Protein AF-A0A179F8T3-F1 (afdb_monomer_lite)

Structure (mmCIF, N/CA/C/O backbone):
data_AF-A0A179F8T3-F1
#
_entry.id   AF-A0A179F8T3-F1
#
loop_
_atom_site.group_PDB
_atom_site.id
_atom_site.type_symbol
_atom_site.label_atom_id
_atom_site.label_alt_id
_atom_site.label_comp_id
_atom_site.label_asym_id
_atom_site.label_entity_id
_atom_site.label_seq_id
_atom_site.pdbx_PDB_ins_code
_atom_site.Cartn_x
_atom_site.Cartn_y
_atom_site.Cartn_z
_atom_site.occupancy
_atom_site.B_iso_or_equiv
_atom_site.auth_seq_id
_atom_site.auth_comp_id
_atom_site.auth_asym_id
_atom_site.auth_atom_id
_atom_site.pdbx_PDB_model_num
ATOM 1 N N . MET A 1 1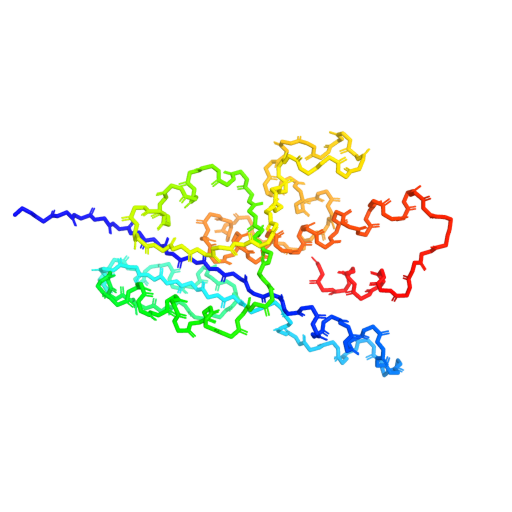 ? -21.066 13.357 27.741 1.00 30.06 1 MET A N 1
ATOM 2 C CA . MET A 1 1 ? -20.947 13.983 26.406 1.00 30.06 1 MET A CA 1
ATOM 3 C C . MET A 1 1 ? -20.226 13.002 25.497 1.00 30.06 1 MET A C 1
ATOM 5 O O . MET A 1 1 ? -19.051 12.744 25.713 1.00 30.06 1 MET A O 1
ATOM 9 N N . GLY A 1 2 ? -20.961 12.339 24.602 1.00 34.72 2 GLY A N 1
ATOM 10 C CA . GLY A 1 2 ? -20.432 11.270 23.755 1.00 34.72 2 GLY A CA 1
ATOM 11 C C . GLY A 1 2 ? -19.839 11.834 22.471 1.00 34.72 2 GLY A C 1
ATOM 12 O O . GLY A 1 2 ? -20.572 12.352 21.635 1.00 34.72 2 GLY A O 1
ATOM 13 N N . CYS A 1 3 ? -18.523 11.726 22.309 1.00 32.91 3 CYS A N 1
ATOM 14 C CA . CYS A 1 3 ? -17.880 11.968 21.025 1.00 32.91 3 CYS A CA 1
ATOM 15 C C . CYS A 1 3 ? -18.249 10.827 20.063 1.00 32.91 3 CYS A C 1
ATOM 17 O O . CYS A 1 3 ? -17.704 9.730 20.167 1.00 32.91 3 CYS A O 1
ATOM 19 N N . GLN A 1 4 ? -19.185 11.073 19.146 1.00 34.62 4 GLN A N 1
ATOM 20 C CA . GLN A 1 4 ? -19.446 10.208 17.994 1.00 34.62 4 GLN A CA 1
ATOM 21 C C . GLN A 1 4 ? -18.363 10.455 16.932 1.00 34.62 4 GLN A C 1
ATOM 23 O O . GLN A 1 4 ? -18.548 11.266 16.031 1.00 34.62 4 GLN A O 1
ATOM 28 N N . TYR A 1 5 ? -17.215 9.783 17.040 1.00 40.84 5 TYR A N 1
ATOM 29 C CA . TYR A 1 5 ? -16.259 9.702 15.932 1.00 40.84 5 TYR A CA 1
ATOM 30 C C . TYR A 1 5 ? -16.460 8.369 15.207 1.00 40.84 5 TYR A C 1
ATOM 32 O O . TYR A 1 5 ? -15.979 7.327 15.646 1.00 40.84 5 TYR A O 1
ATOM 40 N N . ASN A 1 6 ? -17.191 8.402 14.091 1.00 57.03 6 ASN A N 1
ATOM 41 C CA . ASN A 1 6 ? -17.275 7.277 13.162 1.00 57.03 6 ASN A CA 1
ATOM 42 C C . ASN A 1 6 ? -15.988 7.257 12.326 1.00 57.03 6 ASN A C 1
ATOM 44 O O . ASN A 1 6 ? -15.912 7.915 11.292 1.00 57.03 6 ASN A O 1
ATOM 48 N N . SER A 1 7 ? -14.970 6.535 12.789 1.00 69.62 7 SER A N 1
ATOM 49 C CA . SER A 1 7 ? -13.650 6.528 12.149 1.00 69.62 7 SER A CA 1
ATOM 50 C C . SER A 1 7 ? -13.269 5.126 11.687 1.00 69.62 7 SER A C 1
ATOM 52 O O . SER A 1 7 ? -13.476 4.143 12.398 1.00 69.62 7 SER A O 1
ATOM 54 N N . THR A 1 8 ? -12.668 5.031 10.506 1.00 78.62 8 THR A N 1
ATOM 55 C CA . THR A 1 8 ? -12.013 3.808 10.033 1.00 78.62 8 THR A CA 1
ATOM 56 C C . THR A 1 8 ? -10.506 3.969 10.153 1.00 78.62 8 THR A C 1
ATOM 58 O O . THR A 1 8 ? -9.970 5.007 9.766 1.00 78.62 8 THR A O 1
ATOM 61 N N . LEU A 1 9 ? -9.815 2.944 10.642 1.00 85.31 9 LEU A N 1
ATOM 62 C CA . LEU A 1 9 ? -8.361 2.846 10.549 1.00 85.31 9 LEU A CA 1
ATOM 63 C C . LEU A 1 9 ? -8.028 1.655 9.668 1.00 85.31 9 LEU A C 1
ATOM 65 O O . LEU A 1 9 ? -8.569 0.571 9.859 1.00 85.31 9 LEU A O 1
ATOM 69 N N . ALA A 1 10 ? -7.133 1.836 8.713 1.00 87.88 10 ALA A N 1
ATOM 70 C CA . ALA A 1 10 ? -6.711 0.749 7.857 1.00 87.88 10 ALA A CA 1
ATOM 71 C C . ALA A 1 10 ? -5.229 0.862 7.539 1.00 87.88 10 ALA A C 1
ATOM 73 O O . ALA A 1 10 ? -4.658 1.950 7.586 1.00 87.88 10 ALA A O 1
ATOM 74 N N . TYR A 1 11 ? -4.624 -0.278 7.245 1.00 89.81 11 TYR A N 1
ATOM 75 C CA . TYR A 1 11 ? -3.231 -0.372 6.845 1.00 89.81 11 TYR A CA 1
ATOM 76 C C . TYR A 1 11 ? -3.050 -1.573 5.926 1.00 89.81 11 TYR A C 1
ATOM 78 O O . TYR A 1 11 ? -3.828 -2.534 5.959 1.00 89.81 11 TYR A O 1
ATOM 86 N N . SER A 1 12 ? -1.981 -1.506 5.148 1.00 93.06 12 SER A N 1
ATOM 87 C CA . SER A 1 12 ? -1.492 -2.601 4.328 1.00 93.06 12 SER A CA 1
ATOM 88 C C . SER A 1 12 ? -0.023 -2.822 4.650 1.00 93.06 12 SER A C 1
ATOM 90 O O . SER A 1 12 ? 0.701 -1.863 4.913 1.00 93.06 12 SER A O 1
ATOM 92 N N . VAL A 1 13 ? 0.399 -4.082 4.682 1.00 92.00 13 VAL A N 1
ATOM 93 C CA . VAL A 1 13 ? 1.775 -4.482 4.974 1.00 92.00 13 VAL A CA 1
ATOM 94 C C . VAL A 1 13 ? 2.297 -5.294 3.806 1.00 92.00 13 VAL A C 1
ATOM 96 O O . VAL A 1 13 ? 1.644 -6.238 3.372 1.00 92.00 13 VAL A O 1
ATOM 99 N N . LEU A 1 14 ? 3.489 -4.936 3.351 1.00 92.44 14 LEU A N 1
ATOM 100 C CA . LEU A 1 14 ? 4.282 -5.696 2.402 1.00 92.44 14 LEU A CA 1
ATOM 101 C C . LEU A 1 14 ? 5.626 -5.976 3.066 1.00 92.44 14 LEU A C 1
ATOM 103 O O . LEU A 1 14 ? 6.321 -5.038 3.458 1.00 92.44 14 LEU A O 1
ATOM 107 N N . ARG A 1 15 ? 5.976 -7.249 3.255 1.00 90.88 15 ARG A N 1
ATOM 108 C CA . ARG A 1 15 ? 7.284 -7.606 3.810 1.00 90.88 15 ARG A CA 1
ATOM 109 C C . ARG A 1 15 ? 8.279 -7.708 2.668 1.00 90.88 15 ARG A C 1
ATOM 111 O O . ARG A 1 15 ? 8.068 -8.455 1.720 1.00 90.88 15 ARG A O 1
ATOM 118 N N . THR A 1 16 ? 9.392 -6.995 2.783 1.00 89.81 16 THR A N 1
ATOM 119 C CA . THR A 1 16 ? 10.461 -7.037 1.777 1.00 89.81 16 THR A CA 1
ATOM 120 C C . THR A 1 16 ? 11.094 -8.420 1.656 1.00 89.81 16 THR A C 1
ATOM 122 O O . THR A 1 16 ? 11.557 -8.761 0.576 1.00 89.81 16 THR A O 1
ATOM 125 N N . GLN A 1 17 ? 11.056 -9.240 2.714 1.00 88.69 17 GLN A N 1
ATOM 126 C CA . GLN A 1 17 ? 11.467 -10.643 2.633 1.00 88.69 17 GLN A CA 1
ATOM 127 C C . GLN A 1 17 ? 10.587 -11.436 1.662 1.00 88.69 17 GLN A C 1
ATOM 129 O O . GLN A 1 17 ? 11.120 -12.179 0.853 1.00 88.69 17 GLN A O 1
ATOM 134 N N . ASP A 1 18 ? 9.265 -11.226 1.673 1.00 88.56 18 ASP A N 1
ATOM 135 C CA . ASP A 1 18 ? 8.368 -11.931 0.751 1.00 88.56 18 ASP A CA 1
ATOM 136 C C . ASP A 1 18 ? 8.651 -11.521 -0.708 1.00 88.56 18 ASP A C 1
ATOM 138 O O . ASP A 1 18 ? 8.608 -12.362 -1.602 1.00 88.56 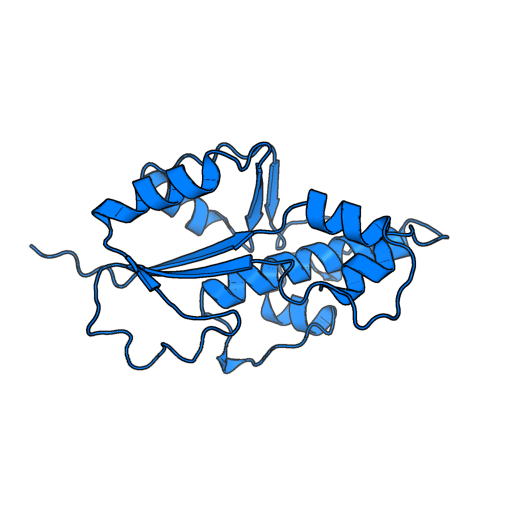18 ASP A O 1
ATOM 142 N N . LEU A 1 19 ? 8.997 -10.246 -0.951 1.00 87.94 19 LEU A N 1
ATOM 143 C CA . LEU A 1 19 ? 9.448 -9.773 -2.269 1.00 87.94 19 LEU A CA 1
ATOM 144 C C . LEU A 1 19 ? 10.783 -10.405 -2.668 1.00 87.94 19 LEU A C 1
ATOM 146 O O . LEU A 1 19 ? 10.940 -10.862 -3.797 1.00 87.94 19 LEU A O 1
ATOM 150 N N . HIS A 1 20 ? 11.744 -10.423 -1.742 1.00 88.69 20 HIS A N 1
ATOM 151 C CA . HIS A 1 20 ? 13.061 -11.004 -1.963 1.00 88.69 20 HIS A CA 1
ATOM 152 C C . HIS A 1 20 ? 12.946 -12.484 -2.327 1.00 88.69 20 HIS A C 1
ATOM 154 O O . HIS A 1 20 ? 13.511 -12.901 -3.334 1.00 88.69 20 HIS A O 1
ATOM 160 N N . ASP A 1 21 ? 12.165 -13.249 -1.568 1.00 87.69 21 ASP A N 1
ATOM 161 C CA . ASP A 1 21 ? 11.947 -14.672 -1.810 1.00 87.69 21 ASP A CA 1
ATOM 162 C C . ASP A 1 21 ? 11.334 -14.909 -3.198 1.00 87.69 21 ASP A C 1
ATOM 164 O O . ASP A 1 21 ? 11.769 -15.813 -3.909 1.00 87.69 21 ASP A O 1
ATOM 168 N N . GLN A 1 22 ? 10.380 -14.074 -3.633 1.00 85.06 22 GLN A N 1
ATOM 169 C CA . GLN A 1 22 ? 9.801 -14.180 -4.979 1.00 85.06 22 GLN A CA 1
ATOM 170 C C . GLN A 1 22 ? 10.796 -13.836 -6.092 1.00 85.06 22 GLN A C 1
ATOM 172 O O . GLN A 1 22 ? 10.799 -14.500 -7.121 1.00 85.06 22 GLN A O 1
ATOM 177 N N . CYS A 1 23 ? 11.686 -12.864 -5.879 1.00 85.00 23 CYS A N 1
ATOM 178 C CA . CYS A 1 23 ? 12.726 -12.523 -6.857 1.00 85.00 23 CYS A CA 1
ATOM 179 C C . CYS A 1 23 ? 13.792 -13.622 -7.020 1.00 85.00 23 CYS A C 1
ATOM 181 O O . CYS A 1 23 ? 14.489 -13.639 -8.029 1.00 85.00 23 CYS A O 1
ATOM 183 N N . HIS A 1 24 ? 13.947 -14.507 -6.029 1.00 83.19 2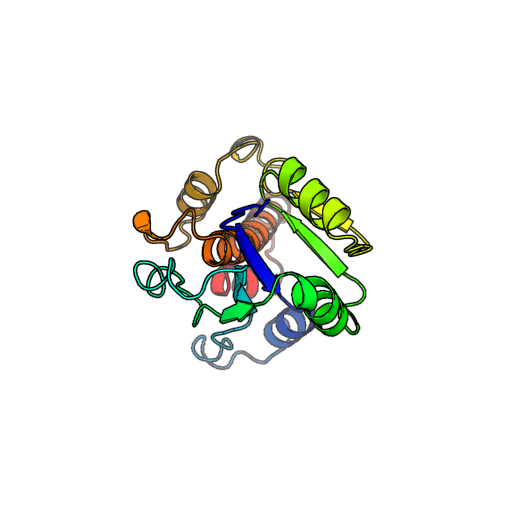4 HIS A N 1
ATOM 184 C CA . HIS A 1 24 ? 14.980 -15.553 -6.006 1.00 83.19 24 HIS A CA 1
ATOM 185 C C . HIS A 1 24 ? 14.406 -16.975 -6.077 1.00 83.19 24 HIS A C 1
ATOM 187 O O . HIS A 1 24 ? 15.160 -17.949 -6.022 1.00 83.19 24 HIS A O 1
ATOM 193 N N . SER A 1 25 ? 13.085 -17.116 -6.202 1.00 72.56 25 SER A N 1
ATOM 194 C CA . SER A 1 25 ? 12.454 -18.409 -6.451 1.00 72.56 25 SER A CA 1
ATOM 195 C C . SER A 1 25 ? 12.662 -18.794 -7.921 1.00 72.56 25 SER A C 1
ATOM 197 O O . SER A 1 25 ? 12.563 -17.929 -8.792 1.00 72.56 25 SER A O 1
ATOM 199 N N . PRO A 1 26 ? 12.972 -20.067 -8.232 1.00 58.84 26 PRO A N 1
ATOM 200 C CA . PRO A 1 26 ? 13.054 -20.511 -9.618 1.00 58.84 26 PRO A CA 1
ATOM 201 C C . PRO A 1 26 ? 11.707 -20.257 -10.315 1.00 58.84 26 PRO A C 1
ATOM 203 O O . PRO A 1 26 ? 10.676 -20.361 -9.645 1.00 58.84 26 PRO A O 1
ATOM 206 N N . PRO A 1 27 ? 11.693 -19.938 -11.624 1.00 52.31 27 PRO A N 1
ATOM 207 C CA . PRO A 1 27 ? 10.464 -19.719 -12.377 1.00 52.31 27 PRO A CA 1
ATOM 208 C C . PRO A 1 27 ? 9.693 -21.041 -12.484 1.00 52.31 27 PRO A C 1
ATOM 210 O O . PRO A 1 27 ? 9.839 -21.797 -13.439 1.00 52.31 27 PRO A O 1
ATOM 213 N N . SER A 1 28 ? 8.922 -21.352 -11.448 1.00 52.00 28 SER A N 1
ATOM 214 C CA . SER A 1 28 ? 7.667 -22.077 -11.587 1.00 52.00 28 SER A CA 1
ATOM 215 C C . SER A 1 28 ? 6.695 -21.110 -12.255 1.00 52.00 28 SER A C 1
ATOM 217 O O . SER A 1 28 ? 6.803 -19.900 -12.034 1.00 52.00 28 SER A O 1
ATOM 219 N N . ASP A 1 29 ? 5.832 -21.617 -13.128 1.00 50.47 29 ASP A N 1
ATOM 220 C CA . ASP A 1 29 ? 4.915 -20.826 -13.946 1.00 50.47 29 ASP A CA 1
ATOM 221 C C . ASP A 1 29 ? 4.261 -19.681 -13.147 1.00 50.47 29 ASP A C 1
ATOM 223 O O . ASP A 1 29 ? 3.993 -19.809 -11.952 1.00 50.47 29 ASP A O 1
ATOM 227 N N . ALA A 1 30 ? 3.999 -18.550 -13.812 1.00 49.72 30 ALA A N 1
ATOM 228 C CA . ALA A 1 30 ? 3.495 -17.288 -13.242 1.00 49.72 30 ALA A CA 1
ATOM 229 C C . ALA A 1 30 ? 2.198 -17.387 -12.391 1.00 49.72 30 ALA A C 1
ATOM 231 O O . ALA A 1 30 ? 1.699 -16.376 -11.900 1.00 49.72 30 ALA A O 1
ATOM 232 N N . GLU A 1 31 ? 1.658 -18.590 -12.202 1.00 51.12 31 GLU A N 1
ATOM 233 C CA . GLU A 1 31 ? 0.540 -18.938 -11.329 1.00 51.12 31 GLU A CA 1
ATOM 234 C C . GLU A 1 31 ? 0.925 -19.087 -9.837 1.00 51.12 31 GLU A C 1
ATOM 236 O O . GLU A 1 31 ? 0.035 -19.051 -8.989 1.00 51.12 31 GLU A O 1
ATOM 241 N N . ASP A 1 32 ? 2.217 -19.182 -9.485 1.00 51.00 32 ASP A N 1
ATOM 242 C CA . ASP A 1 32 ? 2.681 -19.404 -8.096 1.00 51.00 32 ASP A CA 1
ATOM 243 C C . ASP A 1 32 ? 2.989 -18.124 -7.289 1.00 51.00 32 ASP A C 1
ATOM 245 O O . ASP A 1 32 ? 3.492 -18.184 -6.156 1.00 51.00 32 ASP A O 1
ATOM 249 N N . LEU A 1 33 ? 2.677 -16.936 -7.819 1.00 56.44 33 LEU A N 1
ATOM 250 C CA . LEU A 1 33 ? 2.743 -15.712 -7.018 1.00 56.44 33 LEU A CA 1
ATOM 251 C C . LEU A 1 33 ? 1.783 -15.856 -5.837 1.00 56.44 33 LEU A C 1
ATOM 253 O O . LEU A 1 33 ? 0.576 -16.000 -6.022 1.00 56.44 33 LEU A O 1
ATOM 257 N N . LYS A 1 34 ? 2.310 -15.809 -4.603 1.00 57.31 34 LYS A N 1
ATOM 258 C CA . LYS A 1 34 ? 1.475 -15.892 -3.395 1.00 57.31 34 LYS A CA 1
ATOM 259 C C . LYS A 1 34 ? 0.378 -14.821 -3.493 1.00 57.31 34 LYS A C 1
ATOM 261 O O . LYS A 1 34 ? 0.724 -13.638 -3.417 1.00 57.31 34 LYS A O 1
ATOM 266 N N . PRO A 1 35 ? -0.915 -15.192 -3.580 1.00 55.31 35 PRO A N 1
ATOM 267 C CA . PRO A 1 35 ? -2.001 -14.263 -3.914 1.00 55.31 35 PRO A CA 1
ATOM 268 C C . PRO A 1 35 ? -2.289 -13.182 -2.853 1.00 55.31 35 PRO A C 1
ATOM 270 O O . PRO A 1 35 ? -3.232 -12.417 -2.998 1.00 55.31 35 PRO A O 1
ATOM 273 N N . ASP A 1 36 ? -1.466 -13.068 -1.806 1.00 69.62 36 ASP A N 1
ATOM 274 C CA . ASP A 1 36 ? -1.681 -12.197 -0.649 1.00 69.62 36 ASP A CA 1
ATOM 275 C C . ASP A 1 36 ? -0.374 -11.558 -0.128 1.00 69.62 36 ASP A C 1
ATOM 277 O O . ASP A 1 36 ? -0.208 -11.361 1.081 1.00 69.62 36 ASP A O 1
ATOM 281 N N . ILE A 1 37 ? 0.592 -11.252 -1.007 1.00 88.19 37 ILE A N 1
ATOM 282 C CA . ILE A 1 37 ? 1.868 -10.651 -0.567 1.00 88.19 37 ILE A CA 1
ATOM 283 C C . ILE A 1 37 ? 1.671 -9.277 0.103 1.00 88.19 37 ILE A C 1
ATOM 285 O O . ILE A 1 37 ? 2.347 -8.953 1.081 1.00 88.19 37 ILE A O 1
ATOM 289 N N . ILE A 1 38 ? 0.692 -8.493 -0.366 1.00 92.25 38 ILE A N 1
ATOM 290 C CA . ILE A 1 38 ? 0.228 -7.287 0.323 1.00 92.25 38 ILE A CA 1
ATOM 291 C C . ILE A 1 38 ? -0.935 -7.665 1.240 1.00 92.25 38 ILE A C 1
ATOM 293 O O . ILE A 1 38 ? -2.063 -7.895 0.803 1.00 92.25 38 ILE A O 1
ATOM 297 N N . GLN A 1 39 ? -0.684 -7.652 2.546 1.00 91.81 39 GLN A N 1
ATOM 298 C CA . GLN A 1 39 ? -1.696 -7.955 3.548 1.00 91.81 39 GLN A CA 1
ATOM 299 C C . GLN A 1 39 ? -2.412 -6.696 4.014 1.00 91.81 39 GLN A C 1
ATOM 301 O O . GLN A 1 39 ? -1.830 -5.851 4.695 1.00 91.81 39 GLN A O 1
ATOM 306 N N . SER A 1 40 ? -3.710 -6.612 3.735 1.00 92.50 40 SER A N 1
ATOM 307 C CA . SER A 1 40 ? -4.529 -5.459 4.110 1.00 92.50 40 SER A CA 1
ATOM 308 C C . SER A 1 40 ? -5.479 -5.753 5.261 1.00 92.50 40 SER A C 1
ATOM 310 O O . SER A 1 40 ? -5.999 -6.861 5.452 1.00 92.50 40 SER A O 1
ATOM 312 N N . ARG A 1 41 ? -5.707 -4.726 6.077 1.00 90.25 41 ARG A N 1
ATOM 313 C CA . ARG A 1 41 ? -6.599 -4.774 7.233 1.00 90.25 41 ARG A CA 1
ATOM 314 C C . ARG A 1 41 ? -7.409 -3.490 7.289 1.00 90.25 41 ARG A C 1
ATOM 316 O O . ARG A 1 41 ? -6.855 -2.396 7.270 1.00 90.25 41 ARG A O 1
ATOM 323 N N . HIS A 1 42 ? -8.723 -3.645 7.405 1.00 88.81 42 HIS A N 1
ATOM 324 C CA . HIS A 1 42 ? -9.666 -2.543 7.548 1.00 88.81 42 HIS A CA 1
ATOM 325 C C . HIS A 1 42 ? -10.379 -2.654 8.896 1.00 88.81 42 HIS A C 1
ATOM 327 O O . HIS A 1 42 ? -11.056 -3.650 9.169 1.00 88.81 42 HIS A O 1
ATOM 333 N N . TRP A 1 43 ? -10.186 -1.666 9.767 1.00 86.94 43 TRP A N 1
ATOM 334 C CA . TRP A 1 43 ? -10.776 -1.629 11.098 1.00 86.94 43 TRP A CA 1
ATOM 335 C C . TRP A 1 43 ? -11.833 -0.541 11.219 1.00 86.94 43 TRP A C 1
ATOM 337 O O . TRP A 1 43 ? -11.592 0.633 10.939 1.00 86.94 43 TRP A O 1
ATOM 347 N N . LEU A 1 44 ? -12.993 -0.957 11.709 1.00 83.56 44 LEU A N 1
ATOM 348 C CA . LEU A 1 44 ? -14.128 -0.103 12.018 1.00 83.56 44 LEU A CA 1
ATOM 349 C C . LEU A 1 44 ? -14.038 0.271 13.496 1.00 83.56 44 LEU A C 1
ATOM 351 O O . LEU A 1 44 ? -14.080 -0.612 14.358 1.00 83.56 44 LEU A O 1
ATOM 355 N N . VAL A 1 45 ? -13.863 1.556 13.803 1.00 78.62 45 VAL A N 1
ATOM 356 C CA . VAL A 1 45 ? -13.671 2.006 15.183 1.00 78.62 45 VAL A CA 1
ATOM 357 C C . VAL A 1 45 ? -15.009 2.455 15.777 1.00 78.62 45 VAL A C 1
ATOM 359 O O . VAL A 1 45 ? -15.724 3.269 15.201 1.00 78.62 45 VAL A O 1
ATOM 362 N N . GLN A 1 46 ? -15.320 1.937 16.970 1.00 67.44 46 GLN A N 1
ATOM 363 C CA . GLN A 1 46 ? -16.355 2.423 17.900 1.00 67.44 46 GLN A CA 1
ATOM 364 C C . GLN A 1 46 ? -17.852 2.163 17.618 1.00 67.44 46 GLN A C 1
ATOM 366 O O . GLN A 1 46 ? -18.623 2.349 18.559 1.00 67.44 46 GLN A O 1
ATOM 371 N N . ASN A 1 47 ? -18.312 1.689 16.449 1.00 57.78 47 ASN A N 1
ATOM 372 C CA . ASN A 1 47 ? -19.755 1.422 16.273 1.00 57.78 47 ASN A CA 1
ATOM 373 C C . ASN A 1 47 ? -20.101 0.204 15.394 1.00 57.78 47 ASN A C 1
ATOM 375 O O . ASN A 1 47 ? -19.989 0.252 14.172 1.00 57.78 47 ASN A O 1
ATOM 379 N N . ASN A 1 48 ? -20.608 -0.867 16.019 1.00 53.56 48 ASN A N 1
ATOM 380 C CA . ASN A 1 48 ? -21.062 -2.087 15.335 1.00 53.56 48 ASN A CA 1
ATOM 381 C C . ASN A 1 48 ? -22.379 -1.903 14.555 1.00 53.56 48 ASN A C 1
ATOM 383 O O . ASN A 1 48 ? -22.678 -2.718 13.690 1.00 53.56 48 ASN A O 1
ATOM 387 N N . GLN A 1 49 ? -23.180 -0.872 14.856 1.00 52.94 49 GLN A N 1
ATOM 388 C CA . GLN A 1 49 ? -24.507 -0.682 14.249 1.00 52.94 49 GLN A CA 1
ATOM 389 C C . GLN A 1 49 ? -24.486 0.161 12.962 1.00 52.94 49 GLN A C 1
ATOM 391 O O . GLN A 1 49 ? -25.454 0.131 12.210 1.00 52.94 49 GLN A O 1
ATOM 396 N N . TYR A 1 50 ? -23.404 0.901 12.685 1.00 51.97 50 TYR A N 1
ATOM 397 C CA . TYR A 1 50 ? -23.349 1.836 11.550 1.00 51.97 50 TYR A CA 1
ATOM 398 C C . TYR A 1 50 ? -22.825 1.207 10.245 1.00 51.97 50 TYR A C 1
ATOM 400 O O . TYR A 1 50 ? -23.166 1.668 9.159 1.00 51.97 50 TYR A O 1
ATOM 408 N N . TYR A 1 51 ? -22.020 0.143 10.325 1.00 54.03 51 TYR A N 1
ATOM 409 C CA . TYR A 1 51 ? -21.240 -0.343 9.176 1.00 54.03 51 TYR A CA 1
ATOM 410 C C . TYR A 1 51 ? -21.817 -1.548 8.425 1.00 54.03 51 TYR A C 1
ATOM 412 O O . TYR A 1 51 ? -21.277 -1.903 7.379 1.00 54.03 51 TYR A O 1
ATOM 420 N N . SER A 1 52 ? -22.973 -2.080 8.835 1.00 54.16 52 SER A N 1
ATOM 421 C CA . SER A 1 52 ? -23.632 -3.202 8.140 1.00 54.16 52 SER A CA 1
ATOM 422 C C . SER A 1 52 ? -23.975 -2.928 6.665 1.00 54.16 52 SER A C 1
ATOM 424 O O . SER A 1 52 ? -24.307 -3.855 5.932 1.00 54.16 52 SER A O 1
ATOM 426 N N . LYS A 1 53 ? -23.885 -1.670 6.203 1.00 54.09 53 LYS A N 1
ATOM 427 C CA . LYS A 1 53 ? -24.103 -1.279 4.801 1.00 54.09 53 LYS A CA 1
ATOM 428 C C . LYS A 1 53 ? -22.839 -1.266 3.929 1.00 54.09 53 LYS A C 1
ATOM 430 O O . LYS A 1 53 ? -22.972 -1.408 2.720 1.00 54.09 53 LYS A O 1
ATOM 435 N N . ASN A 1 54 ? -21.639 -1.133 4.508 1.00 54.50 54 ASN A N 1
ATOM 436 C CA . ASN A 1 54 ? -20.381 -0.966 3.755 1.00 54.50 54 ASN A CA 1
ATOM 437 C C . ASN A 1 54 ? -19.390 -2.129 3.931 1.00 54.50 54 ASN A C 1
ATOM 439 O O . ASN A 1 54 ? -18.292 -2.080 3.373 1.00 54.50 54 ASN A O 1
ATOM 443 N N . ASP A 1 55 ? -19.769 -3.185 4.656 1.00 62.28 55 ASP A N 1
ATOM 444 C CA . ASP A 1 55 ? -18.897 -4.336 4.930 1.00 62.28 55 ASP A CA 1
ATOM 445 C C . ASP A 1 55 ? -18.383 -5.042 3.657 1.00 62.28 55 ASP A C 1
ATOM 447 O O . ASP A 1 55 ? -17.318 -5.658 3.685 1.00 62.28 55 ASP A O 1
ATOM 451 N N . ASN A 1 56 ? -19.088 -4.892 2.528 1.00 70.81 56 ASN A N 1
ATOM 452 C CA . ASN A 1 56 ? -18.752 -5.524 1.247 1.00 70.81 56 ASN A CA 1
ATOM 453 C C . ASN A 1 56 ? -17.866 -4.669 0.321 1.00 70.81 56 ASN A C 1
ATOM 455 O O . ASN A 1 56 ? -17.500 -5.134 -0.757 1.00 70.81 56 ASN A O 1
ATOM 459 N N . LEU A 1 57 ? -17.538 -3.423 0.690 1.00 84.44 57 LEU A N 1
ATOM 460 C CA . LEU A 1 57 ? -16.754 -2.533 -0.182 1.00 84.44 57 LEU A CA 1
ATOM 461 C C . LEU A 1 57 ? -15.239 -2.752 -0.057 1.00 84.44 57 LEU A C 1
ATOM 463 O O . LEU A 1 57 ? -14.486 -2.396 -0.963 1.00 84.44 57 LEU A O 1
ATOM 467 N N . PHE A 1 58 ? -14.773 -3.341 1.048 1.00 89.00 58 PHE A N 1
ATOM 468 C CA . PHE A 1 58 ? -13.366 -3.700 1.219 1.00 89.00 58 PHE A CA 1
ATOM 469 C C . PHE A 1 58 ? -13.016 -4.921 0.352 1.00 89.00 58 PHE A C 1
ATOM 471 O O . PHE A 1 58 ? -13.604 -5.986 0.513 1.00 89.00 58 PHE A O 1
ATOM 478 N N . CYS A 1 59 ? -12.058 -4.774 -0.567 1.00 89.69 59 CYS A N 1
ATOM 479 C CA . CYS A 1 59 ? -11.707 -5.814 -1.541 1.00 89.69 59 CYS A CA 1
ATOM 480 C C . CYS A 1 59 ? -10.823 -6.917 -0.961 1.00 89.69 59 CYS A C 1
ATOM 482 O O . CYS A 1 59 ? -10.857 -8.046 -1.435 1.00 89.69 59 CYS A O 1
ATOM 484 N N . PHE A 1 60 ? -9.998 -6.579 0.029 1.00 89.94 60 PHE A N 1
ATOM 485 C CA . PHE A 1 60 ? -8.825 -7.371 0.412 1.00 89.94 60 PHE A CA 1
ATOM 486 C C . PHE A 1 60 ? -9.052 -8.147 1.717 1.00 89.94 60 PHE A C 1
ATOM 488 O O . PHE A 1 60 ? -8.173 -8.259 2.573 1.00 89.94 60 PHE A O 1
ATOM 495 N N . GLY A 1 61 ? -10.284 -8.625 1.908 1.00 87.56 61 GLY A N 1
ATOM 496 C CA . GLY A 1 61 ? -10.695 -9.431 3.052 1.00 87.56 61 GLY A CA 1
ATOM 497 C C . GLY A 1 61 ? -11.954 -8.903 3.729 1.00 87.56 61 GLY A C 1
ATOM 498 O O . GLY A 1 61 ? -12.829 -8.322 3.098 1.00 87.56 61 GLY A O 1
ATOM 499 N N . LYS A 1 62 ? -12.059 -9.121 5.044 1.00 86.12 62 LYS A N 1
ATOM 500 C CA . LYS A 1 62 ? -13.227 -8.719 5.840 1.00 86.12 62 LYS A CA 1
ATOM 501 C C . LYS A 1 62 ? -12.875 -7.592 6.815 1.00 86.12 62 LYS A C 1
ATOM 503 O O . LYS A 1 62 ? -11.881 -7.731 7.542 1.00 86.12 62 LYS A O 1
ATOM 508 N N . PRO A 1 63 ? -13.681 -6.517 6.884 1.00 85.75 63 PRO A N 1
ATOM 509 C CA . PRO A 1 63 ? -13.574 -5.518 7.939 1.00 85.75 63 PRO A CA 1
ATOM 510 C C . PRO A 1 63 ? -13.649 -6.144 9.333 1.00 85.75 63 PRO A C 1
ATOM 512 O O . PRO A 1 63 ? -14.316 -7.157 9.548 1.00 85.75 63 PRO A O 1
ATOM 515 N N . ARG A 1 64 ? -12.963 -5.542 10.308 1.00 84.75 64 ARG A N 1
ATOM 516 C CA . ARG A 1 64 ? -13.041 -5.961 11.715 1.00 84.75 64 ARG A CA 1
ATOM 517 C C . ARG A 1 64 ? -13.410 -4.787 12.603 1.00 84.75 64 ARG A C 1
ATOM 519 O O . ARG A 1 64 ? -12.786 -3.735 12.524 1.00 84.75 64 ARG A O 1
ATOM 526 N N . SER A 1 65 ? -14.362 -4.991 13.506 1.00 83.75 65 SER A N 1
ATOM 527 C CA . SER A 1 65 ? -14.656 -4.001 14.540 1.00 83.75 65 SER A CA 1
ATOM 528 C C . SER A 1 65 ? -13.573 -3.999 15.620 1.00 83.75 65 SER A C 1
ATOM 530 O O . SER A 1 65 ? -13.103 -5.056 16.066 1.00 83.75 65 SER A O 1
ATOM 532 N N . VAL A 1 66 ? -13.153 -2.803 16.027 1.00 81.94 66 VAL A N 1
ATOM 533 C CA . VAL A 1 66 ? -12.159 -2.587 17.079 1.00 81.94 66 VAL A CA 1
ATOM 534 C C . VAL A 1 66 ? -12.626 -1.466 18.000 1.00 81.94 66 VAL A C 1
ATOM 536 O O . VAL A 1 66 ? -13.007 -0.381 17.565 1.00 81.94 66 VAL A O 1
ATOM 539 N N . LEU A 1 67 ? -12.559 -1.711 19.308 1.00 82.25 67 LEU A N 1
ATOM 540 C CA . LEU A 1 67 ? -12.764 -0.658 20.297 1.00 82.25 67 LEU A CA 1
ATOM 541 C C . LEU A 1 67 ? -11.592 0.323 20.253 1.00 82.25 67 LEU A C 1
ATOM 543 O O . LEU A 1 67 ? -10.437 -0.103 20.261 1.00 82.25 67 LEU A O 1
ATOM 547 N N . LEU A 1 68 ? -11.883 1.624 20.296 1.00 79.19 68 LEU A N 1
ATOM 548 C CA . LEU A 1 68 ? -10.860 2.674 20.287 1.00 79.19 68 LEU A CA 1
ATOM 549 C C . LEU A 1 68 ? -9.795 2.453 21.379 1.00 79.19 68 LEU A C 1
ATOM 551 O O . LEU A 1 68 ? -8.605 2.541 21.104 1.00 79.19 68 LEU A O 1
ATOM 555 N N . CYS A 1 69 ? -10.205 2.045 22.585 1.00 80.31 69 CYS A N 1
ATOM 556 C CA . CYS A 1 69 ? -9.293 1.754 23.699 1.00 80.31 69 CYS A CA 1
ATOM 557 C C . CYS A 1 69 ? -8.372 0.538 23.479 1.00 80.31 69 CYS A C 1
ATOM 559 O O . CYS A 1 69 ? -7.412 0.351 24.218 1.00 80.31 69 CYS A O 1
ATOM 561 N N . LYS A 1 70 ? -8.655 -0.315 22.486 1.00 83.94 70 LYS A N 1
ATOM 562 C CA . LYS A 1 70 ? -7.820 -1.469 22.110 1.00 83.94 70 LYS A CA 1
ATOM 563 C C . LYS A 1 70 ? -6.969 -1.200 20.869 1.00 83.94 70 LYS A C 1
ATOM 565 O O . LYS A 1 70 ? -6.142 -2.040 20.521 1.00 83.94 70 LYS A O 1
ATOM 570 N N . LEU A 1 71 ? -7.173 -0.063 20.203 1.00 80.75 71 LEU A N 1
ATOM 571 C CA . LEU A 1 71 ? -6.529 0.267 18.936 1.00 80.75 71 LEU A CA 1
ATOM 572 C C . LEU A 1 71 ? -5.009 0.382 19.087 1.00 80.75 71 LEU A C 1
ATOM 574 O O . LEU A 1 71 ? -4.273 -0.264 18.346 1.00 80.75 71 LEU A O 1
ATOM 578 N N . GLU A 1 72 ? -4.555 1.127 20.096 1.00 79.75 72 GLU A N 1
ATOM 579 C CA . GLU A 1 72 ? -3.132 1.319 20.392 1.00 79.75 72 GLU A CA 1
ATOM 580 C C . GLU A 1 72 ? -2.422 -0.020 20.641 1.00 79.75 72 GLU A C 1
ATOM 582 O O . GLU A 1 72 ? -1.432 -0.330 19.983 1.00 79.75 72 GLU A O 1
ATOM 587 N N . GLY A 1 73 ? -2.963 -0.857 21.535 1.00 83.12 73 GLY A N 1
ATOM 588 C CA . GLY A 1 73 ? -2.383 -2.166 21.849 1.00 83.12 73 GLY A CA 1
ATOM 589 C C . GLY A 1 73 ? -2.334 -3.108 20.643 1.00 83.12 73 GLY A C 1
ATOM 590 O O . GLY A 1 73 ? -1.353 -3.827 20.467 1.00 83.12 73 GLY A O 1
ATOM 591 N N . ARG A 1 74 ? -3.352 -3.076 19.769 1.00 84.75 74 ARG A N 1
ATOM 592 C CA . ARG A 1 74 ? -3.355 -3.874 18.532 1.00 84.75 74 ARG A CA 1
ATOM 593 C C . ARG A 1 74 ? -2.316 -3.397 17.524 1.00 84.75 74 ARG A C 1
ATOM 595 O O . ARG A 1 74 ? -1.675 -4.236 16.902 1.00 84.75 74 ARG A O 1
ATOM 602 N N . LEU A 1 75 ? -2.144 -2.085 17.367 1.00 80.12 75 LEU A N 1
ATOM 603 C CA . LEU A 1 75 ? -1.121 -1.538 16.473 1.00 80.12 75 LEU A CA 1
ATOM 604 C C . LEU A 1 75 ? 0.280 -1.817 17.004 1.00 80.12 75 LEU A C 1
ATOM 606 O O . LEU A 1 75 ? 1.109 -2.322 16.258 1.00 80.12 75 LEU A O 1
ATOM 610 N N . LYS A 1 76 ? 0.524 -1.599 18.300 1.00 79.75 76 LYS A N 1
ATOM 611 C CA . LYS A 1 76 ? 1.803 -1.943 18.936 1.00 79.75 76 LYS A CA 1
ATOM 612 C C . LYS A 1 76 ? 2.132 -3.427 18.784 1.00 79.75 76 LYS A C 1
ATOM 614 O O . LYS A 1 76 ? 3.240 -3.754 18.382 1.00 79.75 76 LYS A O 1
ATOM 619 N N . GLY A 1 77 ? 1.172 -4.320 19.035 1.00 82.31 77 GLY A N 1
ATOM 620 C CA . GLY A 1 77 ? 1.374 -5.762 18.868 1.00 82.31 77 GLY A CA 1
ATOM 621 C C . GLY A 1 77 ? 1.682 -6.168 17.424 1.00 82.31 77 GLY A C 1
ATOM 622 O O . GLY A 1 77 ? 2.500 -7.052 17.197 1.00 82.31 77 GLY A O 1
ATOM 623 N N . LEU A 1 78 ? 1.071 -5.498 16.445 1.00 78.44 78 LEU A N 1
ATOM 624 C CA . LEU A 1 78 ? 1.359 -5.737 15.033 1.00 78.44 78 LEU A CA 1
ATOM 625 C C . LEU A 1 78 ? 2.757 -5.257 14.628 1.00 78.44 78 LEU A C 1
ATOM 627 O O . LEU A 1 78 ? 3.452 -5.917 13.860 1.00 78.44 78 LEU A O 1
ATOM 631 N N . LEU A 1 79 ? 3.169 -4.110 15.157 1.00 75.50 79 LEU A N 1
ATOM 632 C CA . LEU A 1 79 ? 4.422 -3.457 14.792 1.00 75.50 79 LEU A CA 1
ATOM 633 C C . LEU A 1 79 ? 5.622 -3.946 15.604 1.00 75.50 79 LEU A C 1
ATOM 635 O O . LEU A 1 79 ? 6.751 -3.701 15.194 1.00 75.50 79 LEU A O 1
ATOM 639 N N . ALA A 1 80 ? 5.399 -4.667 16.708 1.00 78.19 80 ALA A N 1
ATOM 640 C CA . ALA A 1 80 ? 6.447 -5.142 17.612 1.00 78.19 80 ALA A CA 1
ATOM 641 C C . ALA A 1 80 ? 7.578 -5.902 16.897 1.00 78.19 80 ALA A C 1
ATOM 643 O O . ALA A 1 80 ? 8.732 -5.787 17.294 1.00 78.19 80 ALA A O 1
ATOM 644 N N . ASN A 1 81 ? 7.251 -6.618 15.816 1.00 75.62 81 ASN A N 1
ATOM 645 C CA . ASN A 1 81 ? 8.203 -7.396 15.016 1.00 75.62 81 ASN A CA 1
ATOM 646 C C . ASN A 1 81 ? 8.379 -6.843 13.589 1.00 75.62 81 ASN A C 1
ATOM 648 O O . ASN A 1 81 ? 8.764 -7.585 12.691 1.00 75.62 81 ASN A O 1
ATOM 652 N N . SER A 1 82 ? 8.041 -5.572 13.354 1.00 74.56 82 SER A N 1
ATOM 653 C CA . SER A 1 82 ? 8.024 -4.957 12.015 1.00 74.56 82 SER A CA 1
ATOM 654 C C . SER A 1 82 ? 9.160 -3.943 11.806 1.00 74.56 82 SER A C 1
ATOM 656 O O . SER A 1 82 ? 8.971 -2.946 11.116 1.00 74.56 82 SER A O 1
ATOM 658 N N . SER A 1 83 ? 10.327 -4.169 12.421 1.00 77.31 83 SER A N 1
ATOM 659 C CA . SER A 1 83 ? 11.502 -3.293 12.304 1.00 77.31 83 SER A CA 1
ATOM 660 C C . SER A 1 83 ? 12.572 -3.905 11.385 1.00 77.31 83 SER A C 1
ATOM 662 O O . SER A 1 83 ? 12.869 -5.091 11.553 1.00 77.31 83 SER A O 1
ATOM 664 N N . PRO A 1 84 ? 13.184 -3.131 10.464 1.00 88.00 84 PRO A N 1
ATOM 665 C CA . PRO A 1 84 ? 12.941 -1.706 10.202 1.00 88.00 84 PRO A CA 1
ATOM 666 C C . PRO A 1 84 ? 11.632 -1.449 9.427 1.00 88.00 84 PRO A C 1
ATOM 668 O O . PRO A 1 84 ? 11.272 -2.206 8.530 1.00 88.00 84 PRO A O 1
ATOM 671 N N . LEU A 1 85 ? 10.935 -0.353 9.760 1.00 89.00 85 LEU A N 1
ATOM 672 C CA . LEU A 1 85 ? 9.648 0.025 9.158 1.00 89.00 85 LEU A CA 1
ATOM 673 C C . LEU A 1 85 ? 9.811 1.180 8.163 1.00 89.00 85 LEU A C 1
ATOM 675 O O . LEU A 1 85 ? 10.281 2.254 8.539 1.00 89.00 85 LEU A O 1
ATOM 679 N N . ILE A 1 86 ? 9.327 1.004 6.934 1.00 91.12 86 ILE A N 1
ATOM 680 C CA . ILE A 1 86 ? 9.126 2.101 5.978 1.00 91.12 86 ILE A CA 1
ATOM 681 C C . ILE A 1 86 ? 7.640 2.452 5.969 1.00 91.12 86 ILE A C 1
ATOM 683 O O . ILE A 1 86 ? 6.791 1.589 5.746 1.00 91.12 86 ILE A O 1
ATOM 687 N N . LEU A 1 87 ? 7.315 3.717 6.230 1.00 90.75 87 LEU A N 1
ATOM 688 C CA . LEU A 1 87 ? 5.939 4.199 6.186 1.00 90.75 87 LEU A CA 1
ATOM 689 C C . LEU A 1 87 ? 5.614 4.693 4.776 1.00 90.75 87 LEU A C 1
ATOM 691 O O . LEU A 1 87 ? 6.275 5.594 4.273 1.00 90.75 87 LEU A O 1
ATOM 695 N N . VAL A 1 88 ? 4.573 4.140 4.161 1.00 91.44 88 VAL A N 1
ATOM 696 C CA . VAL A 1 88 ? 4.095 4.575 2.844 1.00 91.44 88 VAL A CA 1
ATOM 697 C C . VAL A 1 88 ? 2.747 5.265 3.000 1.00 91.44 88 VAL A C 1
ATOM 699 O O . VAL A 1 88 ? 1.842 4.738 3.649 1.00 91.44 88 VAL A O 1
ATOM 702 N N . VAL A 1 89 ? 2.614 6.452 2.415 1.00 90.25 89 VAL A N 1
ATOM 703 C CA . VAL A 1 89 ? 1.401 7.273 2.464 1.00 90.25 89 VAL A CA 1
ATOM 704 C C . VAL A 1 89 ? 1.064 7.852 1.089 1.00 90.25 89 VAL A C 1
ATOM 706 O O . VAL A 1 89 ? 1.879 7.868 0.166 1.00 90.25 89 VAL A O 1
ATOM 709 N N . HIS A 1 90 ? -0.167 8.336 0.955 1.00 88.69 90 HIS A N 1
ATOM 710 C CA . HIS A 1 90 ? -0.626 9.095 -0.202 1.00 88.69 90 HIS A CA 1
ATOM 711 C C . HIS A 1 90 ? -1.261 10.399 0.292 1.00 88.69 90 HIS A C 1
ATOM 713 O O . HIS A 1 90 ? -2.385 10.388 0.799 1.00 88.69 90 HIS A O 1
ATOM 719 N N . GLY A 1 91 ? -0.518 11.508 0.221 1.00 80.75 91 GLY A N 1
ATOM 720 C CA . GLY A 1 91 ? -0.952 12.808 0.742 1.00 80.75 91 GLY A CA 1
ATOM 721 C C . GLY A 1 91 ? -1.038 12.820 2.273 1.00 80.75 91 GLY A C 1
ATOM 722 O O . GLY A 1 91 ? -2.018 13.297 2.849 1.00 80.75 91 GLY A O 1
ATOM 723 N N . GLY A 1 92 ? -0.024 12.247 2.929 1.00 65.88 92 GLY A N 1
ATOM 724 C CA . GLY A 1 92 ? -0.081 11.690 4.287 1.00 65.88 92 GLY A CA 1
ATOM 725 C C . GLY A 1 92 ? -0.240 12.672 5.449 1.00 65.88 92 GLY A C 1
ATOM 726 O O . GLY A 1 92 ? -0.410 12.243 6.590 1.00 65.88 92 GLY A O 1
ATOM 727 N N . HIS A 1 93 ? -0.176 13.984 5.203 1.00 61.41 93 HIS A N 1
ATOM 728 C CA . HIS A 1 93 ? -0.021 14.986 6.265 1.00 61.41 93 HIS A CA 1
ATOM 729 C C . HIS A 1 93 ? -1.114 14.905 7.346 1.00 61.41 93 HIS A C 1
ATOM 731 O O . HIS A 1 93 ? -0.838 15.071 8.532 1.00 61.41 93 HIS A O 1
ATOM 737 N N . ARG A 1 94 ? -2.359 14.586 6.963 1.00 61.34 94 ARG A N 1
ATOM 738 C CA . ARG A 1 94 ? -3.483 14.463 7.908 1.00 61.34 94 ARG A CA 1
ATOM 739 C C . ARG A 1 94 ? -3.498 13.125 8.655 1.00 61.34 94 ARG A C 1
ATOM 741 O O . ARG A 1 94 ? -3.912 13.093 9.815 1.00 61.34 94 ARG A O 1
ATOM 748 N N . GLN A 1 95 ? -3.057 12.030 8.028 1.00 68.12 95 GLN A N 1
ATOM 749 C CA . GLN A 1 95 ? -3.038 10.703 8.655 1.00 68.12 95 GLN A CA 1
ATOM 750 C C . GLN A 1 95 ? -1.978 10.609 9.764 1.00 68.12 95 GLN A C 1
ATOM 752 O O . GLN A 1 95 ? -2.249 10.036 10.821 1.00 68.12 95 GLN A O 1
ATOM 757 N N . THR A 1 96 ? -0.802 11.218 9.584 1.00 65.25 96 THR A N 1
ATOM 758 C CA . THR A 1 96 ? 0.279 11.178 10.586 1.00 65.25 96 THR A CA 1
ATOM 759 C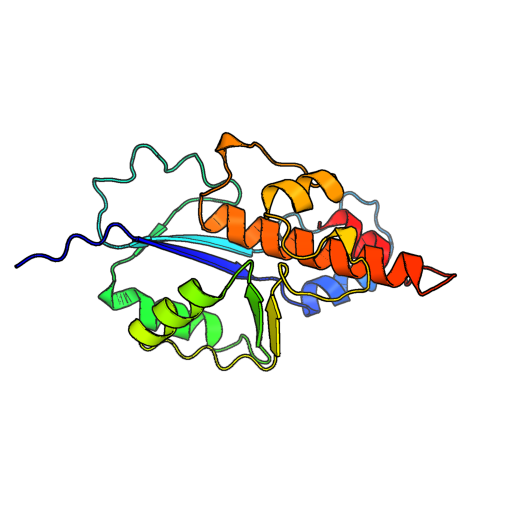 C . THR A 1 96 ? -0.110 11.907 11.874 1.00 65.25 96 THR A C 1
ATOM 761 O O . THR A 1 96 ? 0.147 11.413 12.972 1.00 65.25 96 THR A O 1
ATOM 764 N N . THR A 1 97 ? -0.825 13.033 11.764 1.00 66.06 97 THR A N 1
ATOM 765 C CA . THR A 1 97 ? -1.370 13.762 12.922 1.00 66.06 97 THR A CA 1
ATOM 766 C C . THR A 1 97 ? -2.390 12.930 13.705 1.00 66.06 97 THR A C 1
ATOM 768 O O . THR A 1 97 ? -2.451 13.023 14.931 1.00 66.06 97 THR A O 1
ATOM 771 N N . LEU A 1 98 ? -3.199 12.105 13.031 1.00 70.19 98 LEU A N 1
ATOM 772 C CA . LEU A 1 98 ? -4.159 11.226 13.703 1.00 70.19 98 LEU A CA 1
ATOM 773 C C . LEU A 1 98 ? -3.448 10.136 14.517 1.00 70.19 98 LEU A C 1
ATOM 775 O O . LEU A 1 98 ? -3.824 9.898 15.662 1.00 70.19 98 LEU A O 1
ATOM 779 N N . LEU A 1 99 ? -2.404 9.515 13.963 1.00 74.44 99 LEU A N 1
ATOM 780 C CA . LEU A 1 99 ? -1.606 8.512 14.677 1.00 74.44 99 LEU A CA 1
ATOM 781 C C . LEU A 1 99 ? -0.926 9.103 15.919 1.00 74.44 99 LEU A C 1
ATOM 783 O O . LEU A 1 99 ? -0.987 8.506 16.993 1.00 74.44 99 LEU A O 1
ATOM 787 N N . GLN A 1 100 ? -0.379 10.316 15.804 1.00 72.44 100 GLN A N 1
ATOM 788 C CA . GLN A 1 100 ? 0.189 11.051 16.939 1.00 72.44 100 GLN A CA 1
ATOM 789 C C . GLN A 1 100 ? -0.857 11.334 18.026 1.00 72.44 100 GLN A C 1
ATOM 791 O O . GLN A 1 100 ? -0.602 11.093 19.202 1.00 72.44 100 GLN A O 1
ATOM 796 N N . LYS A 1 101 ? -2.063 11.783 17.647 1.00 71.44 101 LYS A N 1
ATOM 797 C CA . LYS A 1 101 ? -3.177 12.016 18.589 1.00 71.44 101 LYS A CA 1
ATOM 798 C C . LYS A 1 101 ? -3.640 10.747 19.304 1.00 71.44 101 LYS A C 1
ATOM 800 O O . LYS A 1 101 ? -4.170 10.827 20.406 1.00 71.44 101 LYS A O 1
ATOM 805 N N . LEU A 1 102 ? -3.444 9.589 18.682 1.00 69.56 102 LEU A N 1
ATOM 806 C CA . LEU A 1 102 ? -3.723 8.275 19.256 1.00 69.56 102 LEU A CA 1
ATOM 807 C C . LEU A 1 102 ? -2.533 7.707 20.054 1.00 69.56 102 LEU A C 1
ATOM 809 O O . LEU A 1 102 ? -2.572 6.545 20.447 1.00 69.56 102 LEU A O 1
ATOM 813 N N . ASN A 1 103 ? -1.487 8.511 20.287 1.00 71.06 103 ASN A N 1
ATOM 814 C CA . ASN A 1 103 ? -0.249 8.131 20.972 1.00 71.06 103 ASN A CA 1
ATOM 815 C C . ASN A 1 103 ? 0.459 6.916 20.337 1.00 71.06 103 ASN A C 1
ATOM 817 O O . ASN A 1 103 ? 1.128 6.125 21.007 1.00 71.06 103 ASN A O 1
ATOM 821 N N . ILE A 1 104 ? 0.303 6.756 19.021 1.00 72.81 104 ILE A N 1
ATOM 822 C CA . ILE A 1 104 ? 0.955 5.708 18.242 1.00 72.81 104 ILE A CA 1
ATOM 823 C C . ILE A 1 104 ? 2.194 6.316 17.598 1.00 72.81 104 ILE A C 1
ATOM 825 O O . ILE A 1 104 ? 2.103 7.084 16.640 1.00 72.81 104 ILE A O 1
ATOM 829 N N . ASN A 1 105 ? 3.362 5.943 18.115 1.00 74.75 105 ASN A N 1
ATOM 830 C CA . ASN A 1 105 ? 4.633 6.251 17.480 1.00 74.75 105 ASN A CA 1
ATOM 831 C C . ASN A 1 105 ? 5.090 5.047 16.650 1.00 74.75 105 ASN A C 1
ATOM 833 O O . ASN A 1 105 ? 5.448 4.013 17.210 1.00 74.75 105 ASN A O 1
ATOM 837 N N . LEU A 1 106 ? 5.044 5.184 15.323 1.00 75.94 106 LEU A N 1
ATOM 838 C CA . LEU A 1 106 ? 5.483 4.142 14.391 1.00 75.94 106 LEU A CA 1
ATOM 839 C C . LEU A 1 106 ? 7.012 4.078 14.243 1.00 75.94 106 LEU A C 1
ATOM 841 O O . LEU A 1 106 ? 7.510 3.056 13.790 1.00 75.94 106 LEU A O 1
ATOM 845 N N . ALA A 1 107 ? 7.730 5.154 14.595 1.00 81.75 107 ALA A N 1
ATOM 846 C CA . ALA A 1 107 ? 9.181 5.298 14.430 1.00 81.75 107 ALA A CA 1
ATOM 847 C C . ALA A 1 107 ? 9.731 4.734 13.094 1.00 81.75 107 ALA A C 1
ATOM 849 O O . ALA A 1 107 ? 10.638 3.899 13.113 1.00 81.75 107 ALA A O 1
ATOM 850 N N . PRO A 1 108 ? 9.181 5.139 11.929 1.00 86.75 108 PRO A N 1
ATOM 851 C CA . PRO A 1 108 ? 9.647 4.616 10.652 1.00 86.75 108 PRO A CA 1
ATOM 852 C C . PRO A 1 108 ? 11.072 5.098 10.355 1.00 86.75 108 PRO A C 1
ATOM 854 O O . PRO A 1 108 ? 11.404 6.254 10.621 1.00 86.75 108 PRO A O 1
ATOM 857 N N . VAL A 1 109 ? 11.898 4.235 9.755 1.00 91.25 109 VAL A N 1
ATOM 858 C CA . VAL A 1 109 ? 13.250 4.610 9.297 1.00 91.25 109 VAL A CA 1
ATOM 859 C C . VAL A 1 109 ? 13.194 5.551 8.097 1.00 91.25 109 VAL A C 1
ATOM 861 O O . VAL A 1 109 ? 14.107 6.341 7.877 1.00 91.25 109 VAL A O 1
ATOM 864 N N . PHE A 1 110 ? 12.107 5.476 7.327 1.00 88.88 110 PHE A N 1
ATOM 865 C CA . PHE A 1 110 ? 11.861 6.331 6.178 1.00 88.88 110 PHE A CA 1
ATOM 866 C C . PHE A 1 110 ? 10.357 6.469 5.917 1.00 88.88 110 PHE A C 1
ATOM 868 O O . PHE A 1 110 ? 9.586 5.555 6.215 1.00 88.88 110 PHE A O 1
ATOM 875 N N . THR A 1 111 ? 9.933 7.607 5.361 1.00 88.12 111 THR A N 1
ATOM 876 C CA . THR A 1 111 ? 8.543 7.830 4.935 1.00 88.12 111 THR A CA 1
ATOM 877 C C . THR A 1 111 ? 8.500 8.164 3.448 1.00 88.12 111 THR A C 1
ATOM 879 O O . THR A 1 111 ? 9.117 9.134 3.018 1.00 88.12 111 THR A O 1
ATOM 882 N N . LEU A 1 112 ? 7.753 7.374 2.678 1.00 89.25 112 LEU A N 1
ATOM 883 C CA . LEU A 1 112 ? 7.484 7.589 1.258 1.00 89.25 112 LEU A CA 1
ATOM 884 C C . LEU A 1 112 ? 6.071 8.145 1.096 1.00 89.25 112 LEU A C 1
ATOM 886 O O . LEU A 1 112 ? 5.100 7.478 1.451 1.00 89.25 112 LEU A O 1
ATOM 890 N N . ASP A 1 113 ? 5.946 9.347 0.538 1.00 88.69 113 ASP A N 1
ATOM 891 C CA . ASP A 1 113 ? 4.654 9.881 0.104 1.00 88.69 113 ASP A CA 1
ATOM 892 C C . ASP A 1 113 ? 4.554 9.791 -1.417 1.00 88.69 113 ASP A C 1
ATOM 894 O O . ASP A 1 113 ? 5.293 10.451 -2.143 1.00 88.69 113 ASP A O 1
ATOM 898 N N . THR A 1 114 ? 3.623 8.975 -1.899 1.00 87.88 114 THR A N 1
ATOM 899 C CA . THR A 1 114 ? 3.393 8.751 -3.335 1.00 87.88 114 THR A CA 1
ATOM 900 C C . THR A 1 114 ? 2.916 10.004 -4.080 1.00 87.88 114 THR A C 1
ATOM 902 O O . THR A 1 114 ? 3.047 10.058 -5.294 1.00 87.88 114 THR A O 1
ATOM 905 N N . THR A 1 115 ? 2.402 11.033 -3.391 1.00 85.19 115 THR A N 1
ATOM 906 C CA . THR A 1 115 ? 2.008 12.311 -4.024 1.00 85.19 115 THR A CA 1
ATOM 907 C C . THR A 1 115 ? 3.175 13.261 -4.258 1.00 85.19 115 THR A C 1
ATOM 909 O O . THR A 1 115 ? 3.069 14.166 -5.085 1.00 85.19 115 THR A O 1
ATOM 912 N N . SER A 1 116 ? 4.267 13.085 -3.515 1.00 76.50 116 SER A N 1
ATOM 913 C CA . SER A 1 116 ? 5.453 13.937 -3.584 1.00 76.50 116 SER A CA 1
ATOM 914 C C . SER A 1 116 ? 6.706 13.151 -3.933 1.00 76.50 116 SER A C 1
ATOM 916 O O . SER A 1 116 ? 7.797 13.695 -3.796 1.00 76.50 116 SER A O 1
ATOM 918 N N . CYS A 1 117 ? 6.572 11.875 -4.302 1.00 67.94 117 CYS A N 1
ATOM 919 C CA . CYS A 1 117 ? 7.698 11.030 -4.646 1.00 67.94 117 CYS A CA 1
ATOM 920 C C . CYS A 1 117 ? 8.294 11.569 -5.951 1.00 67.94 117 CYS A C 1
ATOM 922 O O . CYS A 1 117 ? 7.636 11.481 -6.985 1.00 67.94 117 CYS A O 1
ATOM 924 N N . PRO A 1 118 ? 9.499 12.162 -5.917 1.00 55.03 118 PRO A N 1
ATOM 925 C CA . PRO A 1 118 ? 10.108 12.794 -7.077 1.00 55.03 118 PRO A CA 1
ATOM 926 C C . PRO A 1 118 ? 10.832 11.770 -7.958 1.00 55.03 118 PRO A C 1
ATOM 928 O O . PRO A 1 118 ? 11.697 12.170 -8.731 1.00 55.03 118 PRO A O 1
ATOM 931 N N . LEU A 1 119 ? 10.511 10.472 -7.824 1.00 54.16 119 LEU A N 1
ATOM 932 C CA . LEU A 1 119 ? 10.947 9.444 -8.769 1.00 54.16 119 LEU A CA 1
ATOM 933 C C . LEU A 1 119 ? 10.531 9.941 -10.148 1.00 54.16 119 LEU A C 1
ATOM 935 O O . LEU A 1 119 ? 9.397 10.383 -10.332 1.00 54.16 119 LEU A O 1
ATOM 939 N N . SER A 1 120 ? 11.514 10.055 -11.026 1.00 51.59 120 SER A N 1
ATOM 940 C CA . SER A 1 120 ? 11.846 11.251 -11.809 1.00 51.59 120 SER A CA 1
ATOM 941 C C . SER A 1 120 ? 10.853 11.622 -12.937 1.00 51.59 120 SER A C 1
ATOM 943 O O . SER A 1 120 ? 11.212 12.331 -13.871 1.00 51.59 120 SER A O 1
ATOM 945 N N . THR A 1 121 ? 9.610 11.149 -12.874 1.00 59.06 121 THR A N 1
ATOM 946 C CA . THR A 1 121 ? 8.453 11.478 -13.711 1.00 59.06 121 THR A CA 1
ATOM 947 C C . THR A 1 121 ? 7.667 12.654 -13.110 1.00 59.06 121 THR A C 1
ATOM 949 O O . THR A 1 121 ? 6.843 12.448 -12.210 1.00 59.06 121 THR A O 1
ATOM 952 N N . PRO A 1 122 ? 7.847 13.895 -13.606 1.00 65.94 122 PRO A N 1
ATOM 953 C CA . PRO A 1 122 ? 7.066 15.050 -13.152 1.00 65.94 122 PRO A CA 1
ATOM 954 C C . PRO A 1 122 ? 5.565 14.855 -13.402 1.00 65.94 122 PRO A C 1
ATOM 956 O O . PRO A 1 122 ? 4.734 15.427 -12.699 1.00 65.94 122 PRO A O 1
ATOM 959 N N . ASP A 1 123 ? 5.231 14.001 -14.371 1.00 67.50 123 ASP A N 1
ATOM 960 C CA . ASP A 1 123 ? 3.877 13.683 -14.821 1.00 67.50 123 ASP A CA 1
ATOM 961 C C . ASP A 1 123 ? 2.991 13.077 -13.723 1.00 67.50 123 ASP A C 1
ATOM 963 O O . ASP A 1 123 ? 1.763 13.161 -13.805 1.00 67.50 123 ASP A O 1
ATOM 967 N N . PHE A 1 124 ? 3.595 12.493 -12.682 1.00 73.25 124 PHE A N 1
ATOM 968 C CA . PHE A 1 124 ? 2.874 11.825 -11.595 1.00 73.25 124 PHE A CA 1
ATOM 969 C C . PHE A 1 124 ? 2.807 12.630 -10.295 1.00 73.25 124 PHE A C 1
ATOM 971 O O . PHE A 1 124 ? 2.105 12.234 -9.357 1.00 73.25 124 PHE A O 1
ATOM 978 N N . LEU A 1 125 ? 3.467 13.789 -10.240 1.00 75.12 125 LEU A N 1
ATOM 979 C CA . LEU A 1 125 ? 3.464 14.640 -9.057 1.00 75.12 125 LEU A CA 1
ATOM 980 C C . LEU A 1 125 ? 2.052 15.136 -8.739 1.00 75.12 125 LEU A C 1
ATOM 982 O O . LEU A 1 125 ? 1.307 15.597 -9.605 1.00 75.12 125 LEU A O 1
ATOM 986 N N . HIS A 1 126 ? 1.687 15.052 -7.459 1.00 80.00 126 HIS A N 1
ATOM 987 C CA . HIS A 1 126 ? 0.401 15.500 -6.921 1.00 80.00 126 HIS A CA 1
ATOM 988 C C . HIS A 1 126 ? -0.838 14.852 -7.558 1.00 80.00 126 HIS A C 1
ATOM 990 O O . HIS A 1 126 ? -1.962 15.323 -7.349 1.00 80.00 126 HIS A O 1
ATOM 996 N N . LEU A 1 127 ? -0.676 13.758 -8.308 1.00 84.44 127 LEU A N 1
ATOM 997 C CA . LEU A 1 127 ? -1.813 13.012 -8.818 1.00 84.44 127 LEU A CA 1
ATOM 998 C C . LEU A 1 127 ? -2.565 12.343 -7.668 1.00 84.44 127 LEU A C 1
ATOM 1000 O O . LEU A 1 127 ? -1.981 11.767 -6.755 1.00 84.44 127 LEU A O 1
ATOM 1004 N N . SER A 1 128 ? -3.895 12.378 -7.743 1.00 90.12 128 SER A N 1
ATOM 1005 C CA . SER A 1 128 ? -4.746 11.573 -6.865 1.00 90.12 128 SER A CA 1
ATOM 1006 C C . SER A 1 128 ? -4.478 10.081 -7.073 1.00 90.12 128 SER A C 1
ATOM 1008 O O . SER A 1 128 ? -4.224 9.671 -8.208 1.00 90.12 128 SER A O 1
ATOM 1010 N N . LEU A 1 129 ? -4.704 9.265 -6.042 1.00 91.25 129 LEU A N 1
ATOM 1011 C CA . LEU A 1 129 ? -4.565 7.809 -6.106 1.00 91.25 129 LEU A CA 1
ATOM 1012 C C . LEU A 1 129 ? -5.289 7.205 -7.317 1.00 91.25 129 LEU A C 1
ATOM 1014 O O . LEU A 1 129 ? -4.705 6.419 -8.050 1.00 91.25 129 LEU A O 1
ATOM 1018 N N . LYS A 1 130 ? -6.522 7.648 -7.603 1.00 92.75 130 LYS A N 1
ATOM 1019 C CA . LYS A 1 130 ? -7.290 7.211 -8.781 1.00 92.75 130 LYS A CA 1
ATOM 1020 C C . LYS A 1 130 ? -6.535 7.423 -10.098 1.00 92.75 130 LYS A C 1
ATOM 1022 O O . LYS A 1 130 ? -6.540 6.544 -10.950 1.00 92.75 130 LYS A O 1
ATOM 1027 N N . ARG A 1 131 ? -5.914 8.592 -10.273 1.00 91.56 131 ARG A N 1
ATOM 1028 C CA . ARG A 1 131 ? -5.167 8.929 -11.494 1.00 91.56 131 ARG A CA 1
ATOM 1029 C C . ARG A 1 131 ? -3.877 8.121 -11.602 1.00 91.56 131 ARG A C 1
ATOM 1031 O O . ARG A 1 131 ? -3.549 7.717 -12.707 1.00 91.56 131 ARG A O 1
ATOM 1038 N N . LEU A 1 132 ? -3.202 7.843 -10.485 1.00 91.94 132 LEU A N 1
ATOM 1039 C CA . LEU A 1 132 ? -2.030 6.958 -10.464 1.00 91.94 132 LEU A CA 1
ATOM 1040 C C . LEU A 1 132 ? -2.412 5.521 -10.834 1.00 91.94 132 LEU A C 1
ATOM 1042 O O . LEU A 1 132 ? -1.767 4.923 -11.685 1.00 91.94 132 LEU A O 1
ATOM 1046 N N . LEU A 1 133 ? -3.510 4.998 -10.279 1.00 93.69 133 LEU A N 1
ATOM 1047 C CA . LEU A 1 133 ? -4.022 3.672 -10.640 1.00 93.69 133 LEU A CA 1
ATOM 1048 C C . LEU A 1 133 ? -4.355 3.574 -12.134 1.00 93.69 133 LEU A C 1
ATOM 1050 O O . LEU A 1 133 ? -4.033 2.580 -12.771 1.00 93.69 133 LEU A O 1
ATOM 1054 N N . GLN A 1 134 ? -4.960 4.619 -12.705 1.00 93.06 134 GLN A N 1
ATOM 1055 C CA . GLN A 1 134 ? -5.231 4.687 -14.144 1.00 93.06 134 GLN A CA 1
ATOM 1056 C C . GLN A 1 134 ? -3.948 4.774 -14.978 1.00 93.06 134 GLN A C 1
ATOM 1058 O O . GLN A 1 134 ? -3.845 4.079 -15.982 1.00 93.06 134 GLN A O 1
ATOM 1063 N N . ALA A 1 135 ? -2.985 5.606 -14.572 1.00 90.75 135 ALA A N 1
ATOM 1064 C CA . ALA A 1 135 ? -1.723 5.786 -15.289 1.00 90.75 135 ALA A CA 1
ATOM 1065 C C . ALA A 1 135 ? -0.907 4.488 -15.345 1.00 90.75 135 ALA A C 1
ATOM 1067 O O . ALA A 1 135 ? -0.369 4.148 -16.393 1.00 90.75 135 ALA A O 1
ATOM 1068 N N . PHE A 1 136 ? -0.886 3.732 -14.247 1.00 91.81 136 PHE A N 1
ATOM 1069 C CA . PHE A 1 136 ? -0.183 2.454 -14.157 1.00 91.81 136 PHE A CA 1
ATOM 1070 C C . PHE A 1 136 ? -1.027 1.244 -14.575 1.00 91.81 136 PHE A C 1
ATOM 1072 O O . PHE A 1 136 ? -0.586 0.114 -14.419 1.00 91.81 136 PHE A O 1
ATOM 1079 N N . SER A 1 137 ? -2.241 1.454 -15.099 1.00 93.56 137 SER A N 1
ATOM 1080 C CA . SER A 1 137 ? -3.165 0.375 -15.490 1.00 93.56 137 SER A CA 1
ATOM 1081 C C . SER A 1 137 ? -3.458 -0.646 -14.377 1.00 93.56 137 SER A C 1
ATOM 1083 O O . SER A 1 137 ? -3.781 -1.801 -14.650 1.00 93.56 137 SER A O 1
ATOM 1085 N N . ILE A 1 138 ? -3.404 -0.212 -13.116 1.00 93.19 138 ILE A N 1
ATOM 1086 C CA . ILE A 1 138 ? -3.688 -1.048 -11.948 1.00 93.19 138 ILE A CA 1
ATOM 1087 C C . ILE A 1 138 ? -5.206 -1.261 -11.859 1.00 93.19 138 ILE A C 1
ATOM 1089 O O . ILE A 1 138 ? -5.946 -0.277 -11.747 1.00 93.19 138 ILE A O 1
ATOM 1093 N N . PRO A 1 139 ? -5.716 -2.507 -11.869 1.00 91.69 139 PRO A N 1
ATOM 1094 C CA . PRO A 1 139 ? -7.152 -2.759 -11.831 1.00 91.69 139 PRO A CA 1
ATOM 1095 C C . PRO A 1 139 ? -7.808 -2.282 -10.529 1.00 91.69 139 PRO A C 1
ATOM 1097 O O . PRO A 1 139 ? -7.426 -2.685 -9.428 1.00 91.69 139 PRO A O 1
ATOM 1100 N N . PHE A 1 140 ? -8.860 -1.470 -10.649 1.00 92.31 140 PHE A N 1
ATOM 1101 C CA . PHE A 1 140 ? -9.700 -1.053 -9.525 1.00 92.31 140 PHE A CA 1
ATOM 1102 C C . PHE A 1 140 ? -11.146 -0.808 -9.972 1.00 92.31 140 PHE A C 1
ATOM 1104 O O . PHE A 1 140 ? -11.421 -0.538 -11.141 1.00 92.31 140 PHE A O 1
ATOM 1111 N N . THR A 1 141 ? -12.083 -0.850 -9.025 1.00 88.50 141 THR A N 1
ATOM 1112 C CA . THR A 1 141 ? -13.469 -0.411 -9.244 1.00 88.50 141 THR A CA 1
ATOM 1113 C C . THR A 1 141 ? -13.671 0.933 -8.548 1.00 88.50 141 THR A C 1
ATOM 1115 O O . THR A 1 141 ? -13.311 1.092 -7.382 1.00 88.50 141 THR A O 1
ATOM 1118 N N . GLY A 1 142 ? -14.183 1.935 -9.270 1.00 81.12 142 GLY A N 1
ATOM 1119 C CA . GLY A 1 142 ? -14.206 3.324 -8.793 1.00 81.12 142 GLY A CA 1
ATOM 1120 C C . GLY A 1 142 ? -15.040 3.558 -7.529 1.00 81.12 142 GLY A C 1
ATOM 1121 O O . GLY A 1 142 ? -14.687 4.415 -6.727 1.00 81.12 142 GLY A O 1
ATOM 1122 N N . ASP A 1 143 ? -16.096 2.774 -7.329 1.00 82.19 143 ASP A N 1
ATOM 1123 C CA . ASP A 1 143 ? -16.951 2.751 -6.133 1.00 82.19 143 ASP A CA 1
ATOM 1124 C C . ASP A 1 143 ? -16.263 2.149 -4.895 1.00 82.19 143 ASP A C 1
ATOM 1126 O O . ASP A 1 143 ? -16.755 2.299 -3.778 1.00 82.19 143 ASP A O 1
ATOM 1130 N N . ARG A 1 144 ? -15.112 1.489 -5.078 1.00 84.62 144 ARG A N 1
ATOM 1131 C CA . ARG A 1 144 ? -14.311 0.888 -4.003 1.00 84.62 144 ARG A CA 1
ATOM 1132 C C . ARG A 1 144 ? -13.150 1.770 -3.540 1.00 84.62 144 ARG A C 1
ATOM 1134 O O . ARG A 1 144 ? -12.474 1.416 -2.573 1.00 84.62 144 ARG A O 1
ATOM 1141 N N . LEU A 1 145 ? -12.919 2.910 -4.189 1.00 84.75 145 LEU A N 1
ATOM 1142 C CA . LEU A 1 145 ? -12.036 3.957 -3.669 1.00 84.75 145 LEU A CA 1
ATOM 1143 C C . LEU A 1 145 ? -12.719 4.708 -2.517 1.00 84.75 145 LEU A C 1
ATOM 1145 O O . LEU A 1 145 ? -13.939 4.664 -2.387 1.00 84.75 145 LEU A O 1
ATOM 1149 N N . HIS A 1 146 ? -11.938 5.393 -1.676 1.00 83.88 146 HIS A N 1
ATOM 1150 C CA . HIS A 1 146 ? -12.401 6.039 -0.432 1.00 83.88 146 HIS A CA 1
ATOM 1151 C C . HIS A 1 146 ? -12.750 5.064 0.703 1.00 83.88 146 HIS A C 1
ATOM 1153 O O . HIS A 1 146 ? -13.207 5.472 1.773 1.00 83.88 146 HIS A O 1
ATOM 1159 N N . VAL A 1 147 ? -12.485 3.772 0.506 1.00 87.12 147 VAL A N 1
ATOM 1160 C CA . VAL A 1 147 ? -12.417 2.791 1.586 1.00 87.12 147 VAL A CA 1
ATOM 1161 C C . VAL A 1 147 ? -10.969 2.740 2.048 1.00 87.12 147 VAL A C 1
ATOM 1163 O O . VAL A 1 147 ? -10.109 2.250 1.322 1.00 87.12 147 VAL A O 1
ATOM 1166 N N . ALA A 1 148 ? -10.695 3.171 3.282 1.00 87.25 148 ALA A N 1
ATOM 1167 C CA . ALA A 1 148 ? -9.324 3.324 3.784 1.00 87.25 148 ALA A CA 1
ATOM 1168 C C . ALA A 1 148 ? -8.437 2.072 3.601 1.00 87.25 148 ALA A C 1
ATOM 1170 O O . ALA A 1 148 ? -7.233 2.187 3.400 1.00 87.25 148 ALA A O 1
ATOM 1171 N N . GLY A 1 149 ? -9.024 0.868 3.674 1.00 90.56 149 GLY A N 1
ATOM 1172 C CA . GLY A 1 149 ? -8.286 -0.386 3.468 1.00 90.56 149 GLY A CA 1
ATOM 1173 C C . GLY A 1 149 ? -7.924 -0.648 2.013 1.00 90.56 149 GLY A C 1
ATOM 1174 O O . GLY A 1 149 ? -6.835 -1.149 1.748 1.00 90.56 149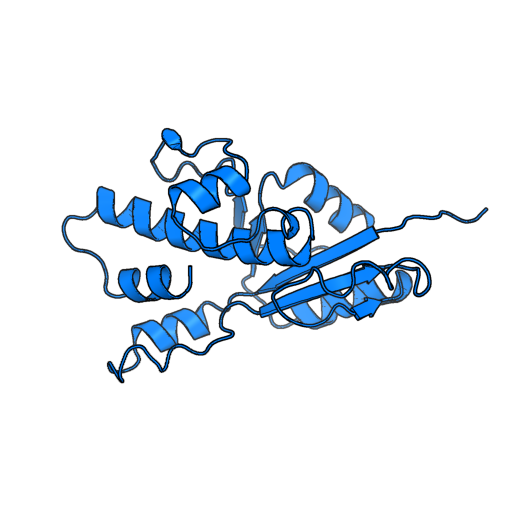 GLY A O 1
ATOM 1175 N N . ASN A 1 150 ? -8.801 -0.271 1.084 1.00 93.06 150 ASN A N 1
ATOM 1176 C CA . ASN A 1 150 ? -8.507 -0.349 -0.339 1.00 93.06 150 ASN A CA 1
ATOM 1177 C C . ASN A 1 150 ? -7.466 0.705 -0.712 1.00 93.06 150 ASN A C 1
ATOM 1179 O O . ASN A 1 150 ? -6.475 0.370 -1.348 1.00 93.06 150 ASN A O 1
ATOM 1183 N N . ASP A 1 151 ? -7.636 1.942 -0.237 1.00 92.12 151 ASP A N 1
ATOM 1184 C CA . ASP A 1 151 ? -6.704 3.037 -0.513 1.00 92.12 151 ASP A CA 1
ATOM 1185 C C . ASP A 1 151 ? -5.285 2.700 -0.023 1.00 92.12 151 ASP A C 1
ATOM 1187 O O . ASP A 1 151 ? -4.317 2.892 -0.757 1.00 92.12 151 ASP A O 1
ATOM 1191 N N . ALA A 1 152 ? -5.144 2.120 1.177 1.00 93.19 152 ALA A N 1
ATOM 1192 C CA . ALA A 1 152 ? -3.849 1.678 1.697 1.00 93.19 152 ALA A CA 1
ATOM 1193 C C . ALA A 1 152 ? -3.220 0.558 0.849 1.00 93.19 152 ALA A C 1
ATOM 1195 O O . ALA A 1 152 ? -2.010 0.546 0.642 1.00 93.19 152 ALA A O 1
ATOM 1196 N N . HIS A 1 153 ? -4.021 -0.398 0.368 1.00 94.94 153 HIS A N 1
ATOM 1197 C CA . HIS A 1 153 ? -3.542 -1.478 -0.501 1.00 94.94 153 HIS A CA 1
ATOM 1198 C C . HIS A 1 153 ? -3.066 -0.934 -1.849 1.00 94.94 153 HIS A C 1
ATOM 1200 O O . HIS A 1 153 ? -1.936 -1.173 -2.266 1.00 94.94 153 HIS A O 1
ATOM 1206 N N . PHE A 1 154 ? -3.911 -0.136 -2.496 1.00 95.06 154 PHE A N 1
ATOM 1207 C CA . PHE A 1 154 ? -3.619 0.485 -3.778 1.00 95.06 154 PHE A CA 1
ATOM 1208 C C . PHE A 1 154 ? -2.436 1.449 -3.708 1.00 95.06 154 PHE A C 1
ATOM 1210 O O . PHE A 1 154 ? -1.670 1.526 -4.659 1.00 95.06 154 PHE A O 1
ATOM 1217 N N . THR A 1 155 ? -2.227 2.127 -2.578 1.00 94.56 155 THR A N 1
ATOM 1218 C CA . THR A 1 155 ? -1.042 2.973 -2.373 1.00 94.56 155 THR A CA 1
ATOM 1219 C C . THR A 1 155 ? 0.257 2.162 -2.438 1.00 94.56 155 THR A C 1
ATOM 1221 O O . THR A 1 155 ? 1.229 2.633 -3.023 1.00 94.56 155 THR A O 1
ATOM 1224 N N . LEU A 1 156 ? 0.290 0.941 -1.885 1.00 94.88 156 LEU A N 1
ATOM 1225 C CA . LEU A 1 156 ? 1.471 0.073 -1.993 1.00 94.88 156 LEU A CA 1
ATOM 1226 C C . LEU A 1 156 ? 1.683 -0.431 -3.422 1.00 94.88 156 LEU A C 1
ATOM 1228 O O . LEU A 1 156 ? 2.810 -0.393 -3.899 1.00 94.88 156 LEU A O 1
ATOM 1232 N N . ARG A 1 157 ? 0.614 -0.833 -4.118 1.00 94.88 157 ARG A N 1
ATOM 1233 C CA . ARG A 1 157 ? 0.686 -1.224 -5.537 1.00 94.88 157 ARG A CA 1
ATOM 1234 C C . ARG A 1 157 ? 1.226 -0.085 -6.407 1.00 94.88 157 ARG A C 1
ATOM 1236 O O . ARG A 1 157 ? 2.174 -0.261 -7.161 1.00 94.88 157 ARG A O 1
ATOM 1243 N N . VAL A 1 158 ? 0.704 1.125 -6.208 1.00 93.94 158 VAL A N 1
ATOM 1244 C CA . VAL A 1 158 ? 1.203 2.336 -6.870 1.00 93.94 158 VAL A CA 1
ATOM 1245 C C . VAL A 1 158 ? 2.680 2.575 -6.567 1.00 93.94 158 VAL A C 1
ATOM 1247 O O . VAL A 1 158 ? 3.429 2.861 -7.491 1.00 93.94 158 VAL A O 1
ATOM 1250 N N . LEU A 1 159 ? 3.128 2.429 -5.315 1.00 93.56 159 LEU A N 1
ATOM 1251 C CA . LEU A 1 159 ? 4.547 2.583 -4.984 1.00 93.56 159 LEU A CA 1
ATOM 1252 C C . LEU A 1 159 ? 5.436 1.608 -5.776 1.00 93.56 159 LEU A C 1
ATOM 1254 O O . LEU A 1 159 ? 6.485 2.021 -6.267 1.00 93.56 159 LEU A O 1
ATOM 1258 N N . LEU A 1 160 ? 5.019 0.346 -5.912 1.00 93.44 160 LEU A N 1
ATOM 1259 C CA . LEU A 1 160 ? 5.755 -0.652 -6.694 1.00 93.44 160 LEU A CA 1
ATOM 1260 C C . LEU A 1 160 ? 5.849 -0.244 -8.170 1.00 93.44 160 LEU A C 1
ATOM 1262 O O . LEU A 1 160 ? 6.942 -0.282 -8.729 1.00 93.44 160 LEU A O 1
ATOM 1266 N N . MET A 1 161 ? 4.757 0.239 -8.772 1.00 93.00 161 MET A N 1
ATOM 1267 C CA . MET A 1 161 ? 4.788 0.719 -10.162 1.00 93.00 161 MET A CA 1
ATOM 1268 C C . MET A 1 161 ? 5.604 1.990 -10.354 1.00 93.00 161 MET A C 1
ATOM 1270 O O . MET A 1 161 ? 6.239 2.139 -11.397 1.00 93.00 161 MET A O 1
ATOM 1274 N N . ILE A 1 162 ? 5.642 2.891 -9.368 1.00 90.94 162 ILE A N 1
ATOM 1275 C CA . ILE A 1 162 ? 6.547 4.043 -9.433 1.00 90.94 162 ILE A CA 1
ATOM 1276 C C . ILE A 1 162 ? 8.000 3.542 -9.464 1.00 90.94 162 ILE A C 1
ATOM 1278 O O . ILE A 1 162 ? 8.770 4.008 -10.297 1.00 90.94 162 ILE A O 1
ATOM 1282 N N . ALA A 1 163 ? 8.370 2.566 -8.625 1.00 90.81 163 ALA A N 1
ATOM 1283 C CA . ALA A 1 163 ? 9.721 1.997 -8.622 1.00 90.81 163 ALA A CA 1
ATOM 1284 C C . ALA A 1 163 ? 10.075 1.292 -9.945 1.00 90.81 163 ALA A C 1
ATOM 1286 O O . ALA A 1 163 ? 11.175 1.479 -10.460 1.00 90.81 163 ALA A O 1
ATOM 1287 N N . VAL A 1 164 ? 9.137 0.526 -10.516 1.00 91.38 164 VAL A N 1
ATOM 1288 C CA . VAL A 1 164 ? 9.281 -0.095 -11.845 1.00 91.38 164 VAL A CA 1
ATOM 1289 C C . VAL A 1 164 ? 9.514 0.967 -12.920 1.00 91.38 164 VAL A C 1
ATOM 1291 O O . VAL A 1 164 ? 10.485 0.883 -13.668 1.00 91.38 164 VAL A O 1
ATOM 1294 N N . THR A 1 165 ? 8.655 1.987 -12.961 1.00 89.44 165 THR A N 1
ATOM 1295 C CA . THR A 1 165 ? 8.695 3.037 -13.989 1.00 89.44 165 THR A CA 1
ATOM 1296 C C . THR A 1 165 ? 9.978 3.858 -13.907 1.00 89.44 165 THR A C 1
ATOM 1298 O O . THR A 1 165 ? 10.554 4.222 -14.930 1.00 89.44 165 THR A O 1
ATOM 1301 N N . ASP A 1 166 ? 10.434 4.159 -12.691 1.00 87.94 166 ASP A N 1
ATOM 1302 C CA . ASP A 1 166 ? 11.673 4.900 -12.468 1.00 87.94 166 ASP A CA 1
ATOM 1303 C C . ASP A 1 166 ? 12.872 4.138 -13.039 1.00 87.94 166 ASP A C 1
ATOM 1305 O O . ASP A 1 166 ? 13.639 4.671 -13.837 1.00 87.94 166 ASP A O 1
ATOM 1309 N N . VAL A 1 167 ? 12.963 2.848 -12.724 1.00 90.06 167 VAL A N 1
ATOM 1310 C CA . VAL A 1 167 ? 14.080 1.998 -13.135 1.00 90.06 167 VAL A CA 1
ATOM 1311 C C . VAL A 1 167 ? 14.074 1.693 -14.627 1.00 90.06 167 VAL A C 1
ATOM 1313 O O . VAL A 1 167 ? 15.131 1.751 -15.243 1.00 90.06 167 VAL A O 1
ATOM 1316 N N . GLN A 1 168 ? 12.911 1.430 -15.227 1.00 88.88 168 GLN A N 1
ATOM 1317 C CA . GLN A 1 168 ? 12.790 1.201 -16.674 1.00 88.88 168 GLN A CA 1
ATOM 1318 C C . GLN A 1 168 ? 13.207 2.409 -17.518 1.00 88.88 168 GLN A C 1
ATOM 1320 O O . GLN A 1 168 ? 13.510 2.262 -18.698 1.00 88.88 168 GLN A O 1
ATOM 1325 N N . ARG A 1 169 ? 13.186 3.610 -16.941 1.00 86.06 169 ARG A N 1
ATOM 1326 C CA . ARG A 1 169 ? 13.625 4.820 -17.630 1.00 86.06 169 ARG A CA 1
ATOM 1327 C C . ARG A 1 169 ? 15.111 5.104 -17.427 1.00 86.06 169 ARG A C 1
ATOM 1329 O O . ARG A 1 169 ? 15.743 5.616 -18.343 1.00 86.06 169 ARG A O 1
ATOM 1336 N N . GLU A 1 170 ? 15.637 4.854 -16.231 1.00 87.12 170 GLU A N 1
ATOM 1337 C CA . GLU A 1 170 ? 17.028 5.186 -15.892 1.00 87.12 170 GLU A CA 1
ATOM 1338 C C . GLU A 1 170 ? 18.015 4.070 -16.278 1.00 87.12 170 GLU A C 1
ATOM 1340 O O . GLU A 1 170 ? 19.199 4.345 -16.465 1.00 87.12 170 GLU A O 1
ATOM 1345 N N . LEU A 1 171 ? 17.555 2.817 -16.392 1.00 88.94 171 LEU A N 1
ATOM 1346 C CA . LEU A 1 171 ? 18.385 1.663 -16.744 1.00 88.94 171 LEU A CA 1
ATOM 1347 C C . LEU A 1 171 ? 17.997 1.084 -18.108 1.00 88.94 171 LEU A C 1
ATOM 1349 O O . LEU A 1 171 ? 16.824 0.834 -18.374 1.00 88.94 171 LEU A O 1
ATOM 1353 N N . ASP A 1 172 ? 19.007 0.780 -18.926 1.00 86.62 172 ASP A N 1
ATOM 1354 C CA . ASP A 1 172 ? 18.825 0.108 -20.221 1.00 86.62 172 ASP A CA 1
ATOM 1355 C C . ASP A 1 172 ? 18.371 -1.355 -20.062 1.00 86.62 172 ASP A C 1
ATOM 1357 O O . ASP A 1 172 ? 17.622 -1.881 -20.886 1.00 86.62 172 ASP A O 1
ATOM 1361 N N . GLU A 1 173 ? 18.815 -2.019 -18.990 1.00 89.94 173 GLU A N 1
ATOM 1362 C CA . GLU A 1 173 ? 18.451 -3.397 -18.662 1.00 89.94 173 GLU A CA 1
ATOM 1363 C C . GLU A 1 173 ? 17.623 -3.441 -17.375 1.00 89.94 173 GLU A C 1
ATOM 1365 O O . GLU A 1 173 ? 18.057 -2.994 -16.309 1.00 89.94 173 GLU A O 1
ATOM 1370 N N . ALA A 1 174 ? 16.422 -4.013 -17.471 1.00 88.25 174 ALA A N 1
ATOM 1371 C CA . ALA A 1 174 ? 15.523 -4.148 -16.335 1.00 88.25 174 ALA A CA 1
ATOM 1372 C C . ALA A 1 174 ? 16.075 -5.165 -15.313 1.00 88.25 174 ALA A C 1
ATOM 1374 O O . ALA A 1 174 ? 16.350 -6.315 -15.671 1.00 88.25 174 ALA A O 1
ATOM 1375 N N . PRO A 1 175 ? 16.194 -4.796 -14.025 1.00 90.19 175 PRO A N 1
ATOM 1376 C CA . PRO A 1 175 ? 16.563 -5.735 -12.975 1.00 90.19 175 PRO A CA 1
ATOM 1377 C C . PRO A 1 175 ? 15.572 -6.898 -12.840 1.00 90.19 175 PRO A C 1
ATOM 1379 O O . PRO A 1 175 ? 14.373 -6.738 -13.055 1.00 90.19 175 PRO A O 1
ATOM 1382 N N . ALA A 1 176 ? 16.052 -8.044 -12.351 1.00 87.31 176 ALA A N 1
ATOM 1383 C CA . ALA A 1 176 ? 15.248 -9.263 -12.187 1.00 87.31 176 ALA A CA 1
ATOM 1384 C C . ALA A 1 176 ? 14.008 -9.111 -11.278 1.00 87.31 176 ALA A C 1
ATOM 1386 O O . ALA A 1 176 ? 13.087 -9.919 -11.357 1.00 87.31 176 ALA A O 1
ATOM 1387 N N . TRP A 1 177 ? 13.960 -8.085 -10.423 1.00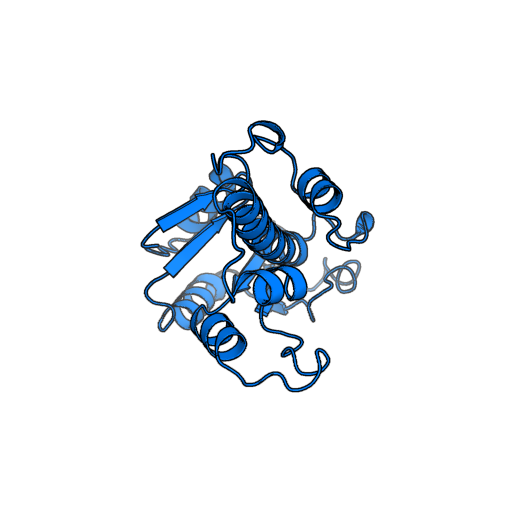 89.44 177 TRP A N 1
ATOM 1388 C CA . TRP A 1 177 ? 12.805 -7.811 -9.564 1.00 89.44 177 TRP A CA 1
ATOM 1389 C C . TRP A 1 177 ? 11.681 -7.039 -10.272 1.00 89.44 177 TRP A C 1
ATOM 1391 O O . TRP A 1 177 ? 10.564 -7.016 -9.757 1.00 89.44 177 TRP A O 1
ATOM 1401 N N . VAL A 1 178 ? 11.936 -6.422 -11.435 1.00 91.88 178 VAL A N 1
ATOM 1402 C CA . VAL A 1 178 ? 10.938 -5.611 -12.159 1.00 91.88 178 VAL A CA 1
ATOM 1403 C C . VAL A 1 178 ? 9.682 -6.424 -12.501 1.00 91.88 178 VAL A C 1
ATOM 1405 O O . VAL A 1 178 ? 8.604 -5.999 -12.083 1.00 91.88 178 VAL A O 1
ATOM 1408 N N . PRO A 1 179 ? 9.775 -7.619 -13.123 1.00 90.12 179 PRO A N 1
ATOM 1409 C CA . PRO A 1 179 ? 8.588 -8.423 -13.427 1.00 90.12 179 PRO A CA 1
ATOM 1410 C C . PRO A 1 179 ? 7.808 -8.855 -12.177 1.00 90.12 179 PRO A C 1
ATOM 1412 O O . PRO A 1 179 ? 6.585 -8.961 -12.207 1.00 90.12 179 PRO A O 1
ATOM 1415 N N . VAL A 1 180 ? 8.500 -9.079 -11.053 1.00 90.06 180 VAL A N 1
ATOM 1416 C CA . VAL A 1 180 ? 7.860 -9.426 -9.773 1.00 90.06 180 VAL A CA 1
ATOM 1417 C C . VAL A 1 180 ? 7.044 -8.245 -9.254 1.00 90.06 180 VAL A C 1
ATOM 1419 O O . VAL A 1 180 ? 5.914 -8.417 -8.805 1.00 90.06 180 VAL A O 1
ATOM 1422 N N . PHE A 1 181 ? 7.592 -7.031 -9.330 1.00 92.44 181 PHE A N 1
ATOM 1423 C CA . PHE A 1 181 ? 6.895 -5.834 -8.868 1.00 92.44 181 PHE A CA 1
ATOM 1424 C C . PHE A 1 181 ? 5.692 -5.518 -9.757 1.00 92.44 181 PHE A C 1
ATOM 1426 O O . PHE A 1 181 ? 4.629 -5.230 -9.216 1.00 92.44 181 PHE A O 1
ATOM 1433 N N . GLU A 1 182 ? 5.828 -5.642 -11.081 1.00 91.56 182 GLU A N 1
ATOM 1434 C CA . GLU A 1 182 ? 4.719 -5.491 -12.036 1.00 91.56 182 GLU A CA 1
ATOM 1435 C C . GLU A 1 182 ? 3.587 -6.484 -11.767 1.00 91.56 182 GLU A C 1
ATOM 1437 O O . GLU A 1 182 ? 2.419 -6.112 -11.819 1.00 91.56 182 GLU A O 1
ATOM 1442 N N . ALA A 1 183 ? 3.914 -7.737 -11.440 1.00 89.69 183 ALA A N 1
ATOM 1443 C CA . ALA A 1 183 ? 2.904 -8.763 -11.207 1.00 89.69 183 ALA A CA 1
ATOM 1444 C C . ALA A 1 183 ? 2.156 -8.604 -9.869 1.00 89.69 183 ALA A C 1
ATOM 1446 O O . ALA A 1 183 ? 1.015 -9.047 -9.735 1.00 89.69 183 ALA A O 1
ATOM 1447 N N . ILE A 1 184 ? 2.788 -7.985 -8.869 1.00 90.00 184 ILE A N 1
ATOM 1448 C CA . ILE A 1 184 ? 2.166 -7.691 -7.567 1.00 90.00 184 ILE A CA 1
ATOM 1449 C C . ILE A 1 184 ? 1.325 -6.411 -7.631 1.00 90.00 184 ILE A C 1
ATOM 1451 O O . ILE A 1 184 ? 0.332 -6.272 -6.902 1.00 90.00 184 ILE A O 1
ATOM 1455 N N . ALA A 1 185 ? 1.774 -5.449 -8.433 1.00 88.06 185 ALA A N 1
ATOM 1456 C CA . ALA A 1 185 ? 1.193 -4.124 -8.510 1.00 88.06 185 ALA A CA 1
ATOM 1457 C C . ALA A 1 185 ? -0.060 -4.050 -9.374 1.00 88.06 185 ALA A C 1
ATOM 1459 O O . ALA A 1 185 ? -0.802 -3.067 -9.180 1.00 88.06 185 ALA A O 1
#

Secondary structure (DSSP, 8-state):
------EEEEEEEE-HHHHHHHHHS----TT-S-TTSEEEEEEEES-TTT-TTTTTS-SSS--EEE-HHHHHHHHHHHHTT--S-EEEESSTHHHHHHHHHTT-----SEEEETTT--SS-GGGTT--HHHHHHHTT----GGGTT-HHHHHHHHHHHHHHHHHHHHHHH-SS--TTHHHHHHH-

Sequence (185 aa):
MGCQYNSTLAYSVLRTQDLHDQCHSPPSDAEDLKPDIIQSRHWLVQNNQYYSKNDNLFCFGKPRSVLLCKLEGRLKGLLANSSPLILVVHGGHRQTTLLQKLNINLAPVFTLDTTSCPLSTPDFLHLSLKRLLQAFSIPFTGDRLHVAGNDAHFTLRVLLMIAVTDVQRELDEAPAWVPVFEAIA

Foldseek 3Di:
DDDPDFDKDKAKDADVVLLVCVLPDPDDDPPPNPLPNIPMAIETEDDPPPCPPPQPLQDRDGYYYDYLVCPQVVVCVVLVPVPQAEAEEAVCPVVVVVCVVSVHDSPHPYYHHQQCHPLPDPVRHNDDLVVLCVVLVPDDDPSSPPRNRVSNQSSQLSVLSSVLVSCVVVDPDRDSSSVVSNSSD

Radius of gyration: 17.55 Å; chains: 1; bounding box: 43×38×47 Å

Organism: NCBI:txid1380566

InterPro domains:
  IPR012337 Ribonuclease H-like superfamily [SSF53098] (61-162)
  IPR040151 Gfd2/YDR514C-like [PTHR28083] (12-169)
  IPR048519 Gfd2/YDR514C-like, C-terminal domain [PF21762] (12-161)

pLDDT: mean 79.5, std 14.71, range [30.06, 95.06]